Protein AF-A0A2G6GRB9-F1 (afdb_monomer)

pLDDT: mean 86.28, std 14.63, range [34.53, 98.75]

Mean predicted aligned error: 7.72 Å

Nearest PDB structures (foldseek):
  1cvr-assembly1_A  TM=6.158E-01  e=7.192E-15  Porphyromonas gingivalis
  7r2o-assembly1_A  TM=7.004E-01  e=1.384E-01  Escherichia coli K-12
  7r2p-assembly1_A  TM=7.109E-01  e=3.042E-01  Escherichia coli K-12
  1e5d-assembly1_B  TM=3.789E-01  e=5.252E-02  Megalodesulfovibrio gigas
  1ycf-assembly1_A  TM=3.968E-01  e=3.649E-01  Neomoorella thermoacetica

Solvent-accessible surface area (backbone atoms only — not comparable to full-atom values): 19889 Å² total; per-residue (Å²): 142,81,85,86,81,82,74,73,84,85,53,81,83,59,70,88,71,61,63,45,39,77,84,50,91,46,72,69,36,44,48,42,40,51,52,39,42,54,54,53,48,51,68,77,36,70,66,56,54,67,59,44,76,73,83,52,97,77,74,75,73,54,85,53,63,94,58,74,29,48,36,27,34,40,37,31,15,34,45,51,76,55,35,49,25,39,55,49,40,52,51,52,52,53,52,44,44,74,78,43,69,84,44,48,71,48,76,53,47,44,27,58,37,68,78,43,81,54,98,90,46,46,32,37,64,62,45,42,50,51,53,52,53,47,48,39,71,19,28,38,35,39,39,38,30,39,55,38,28,39,58,24,30,43,88,35,65,31,66,29,45,70,56,41,64,68,28,67,12,61,55,33,48,20,40,38,38,41,35,34,19,20,28,40,32,76,84,50,95,90,51,84,13,29,47,42,34,28,41,52,25,84,49,12,38,27,44,29,38,36,29,13,45,35,84,56,55,73,65,50,33,49,51,40,48,53,43,28,63,71,40,65,88,40,61,42,98,88,70,42,70,42,25,52,10,50,35,54,35,51,21,55,55,75,40,100,56,58,79,73,44,71,40,52,47,40,40,25,65,26,82,44,55,73,65,55,75,73,58,42,80,44,79,77,44,44,28,42,97,90,44,77,51,92,50,86,91,70,74,59,88,94,62,70,71,49,79,42,66,49,44,17,64,47,100,79,69,50,69,58,71,90,77,88,84,86,86,88,87,84,87,77,72,79,66,45,79,46,57,31,67,36,82,38,95,69,26,66,66,43,79,46,76,47,108

Foldseek 3Di:
DDDPDPDPPPDPDADPDFDAAQLDPDPLLVVLLVLLLLLLCCLPDVVSVVVCVPPDPPRDHQPDDDDLQLQEEEEEFEQDPQCPRVVLSQVLQVVCCVVPVSHAYHYQYLLLADWDADPVGIARPVSQVVVLVSQLVAHLEYEYQAEDAQQAGDRRRHQGLVSLLPRQCSNHAYEYEHLYAHQQASPDPVDGGSQSSLRRRNRYHHSKYWYFRHGADSVLSSQLSVQLSVQQPHADPVRHHQFQSNSLSRSLSPDPDNVRCPRIHMHHDRRHHRSHDQKDKAFPFKAFPVGTDPDPLPPDPPTDIDIDIFIGNHPPPHTDPPDDDDDDDDDDHPWDWGWRNSPDPSYDIDIDTHD

Secondary structure (DSSP, 8-state):
--------TTS-----S---B---SSHHHHHHHHHHHHHHHTTT-HHHHHHHTTT-TT-PPPSS-S-GGGGEEEEEE-S-TTTHHHHHHHHHHHHHHHH-TTSEEEEEEGGGS--EEETTEEE-HHHHHHHHHHHHH--SEEEEES-EETTEETTTTBS-HHHHHT---TTSPEEEEEESSSSS----TT---HHHHHHH-SSS-EEEEEEESS---HHHHHHHHHHHHTTTT-B-TTSPBPBHHHHHHHHHHT-S-SGGGTTEEEES-TT-B----SSEEEEEEEEETTEE-S-TT---TT--EEEEEEEESSTT--B--S--S--------SPEEEE----STT----EEEE-

Radius of gyration: 21.92 Å; Cα contacts (8 Å, |Δi|>4): 672; chains: 1; bounding box: 56×48×82 Å

Structure (mmCIF, N/CA/C/O backbone):
data_AF-A0A2G6GRB9-F1
#
_entry.id   AF-A0A2G6GRB9-F1
#
loop_
_atom_site.group_PDB
_atom_site.id
_atom_site.type_symbol
_atom_site.label_atom_id
_atom_site.label_alt_id
_atom_site.label_comp_id
_atom_site.label_asym_id
_atom_site.label_entity_id
_atom_site.label_seq_id
_atom_site.pdbx_PDB_ins_code
_atom_site.Cartn_x
_atom_site.Cartn_y
_atom_site.Cartn_z
_atom_site.occupancy
_atom_site.B_iso_or_equiv
_atom_site.auth_seq_id
_atom_site.auth_comp_id
_atom_site.auth_asym_id
_atom_site.auth_atom_id
_atom_site.pdbx_PDB_model_num
ATOM 1 N N . MET A 1 1 ? -29.442 24.797 -40.543 1.00 39.53 1 MET A N 1
ATOM 2 C CA . MET A 1 1 ? -27.984 24.729 -40.311 1.00 39.53 1 MET A CA 1
ATOM 3 C C . MET A 1 1 ? -27.711 25.373 -38.966 1.00 39.53 1 MET A C 1
ATOM 5 O O . MET A 1 1 ? -27.818 26.583 -38.858 1.00 39.53 1 MET A O 1
ATOM 9 N N . GLY A 1 2 ? -27.475 24.574 -37.932 1.00 34.53 2 GLY A N 1
ATOM 10 C CA . GLY A 1 2 ? -27.176 25.064 -36.587 1.00 34.53 2 GLY A CA 1
ATOM 11 C C . GLY A 1 2 ? -26.229 24.072 -35.940 1.00 34.53 2 GLY A C 1
ATOM 12 O O . GLY A 1 2 ? -26.660 23.022 -35.477 1.00 34.53 2 GLY A O 1
ATOM 13 N N . GLY A 1 3 ? -24.931 24.352 -36.036 1.00 40.75 3 GLY A N 1
ATOM 14 C CA . GLY A 1 3 ? -23.896 23.533 -35.424 1.00 40.75 3 GLY A CA 1
ATOM 15 C C . GLY A 1 3 ? -23.892 23.752 -33.918 1.00 40.75 3 GLY A C 1
ATOM 16 O O . GLY A 1 3 ? -23.554 24.837 -33.455 1.00 40.75 3 GLY A O 1
ATOM 17 N N . HIS A 1 4 ? -24.230 22.715 -33.156 1.00 42.38 4 HIS A N 1
ATOM 18 C CA . HIS A 1 4 ? -23.921 22.657 -31.732 1.00 42.38 4 HIS A CA 1
ATOM 19 C C . HIS A 1 4 ? -22.478 22.183 -31.561 1.00 42.38 4 HIS A C 1
ATOM 21 O O . HIS A 1 4 ? -22.199 21.007 -31.345 1.00 42.38 4 HIS A O 1
ATOM 27 N N . GLY A 1 5 ? -21.550 23.128 -31.698 1.00 47.38 5 GLY A N 1
ATOM 28 C CA . GLY A 1 5 ? -20.208 22.986 -31.159 1.00 47.38 5 GLY A CA 1
ATOM 29 C C . GLY A 1 5 ? -20.250 23.233 -29.654 1.00 47.38 5 GLY A C 1
ATOM 30 O O . GLY A 1 5 ? -20.388 24.370 -29.224 1.00 47.38 5 GLY A O 1
ATOM 31 N N . LEU A 1 6 ? -20.121 22.171 -28.863 1.00 46.53 6 LEU A N 1
ATOM 32 C CA . LEU A 1 6 ? -19.737 22.249 -27.453 1.00 46.53 6 LEU A CA 1
ATOM 33 C C . LEU A 1 6 ? -18.506 21.365 -27.251 1.00 46.53 6 LEU A C 1
ATOM 35 O O . LEU A 1 6 ? -18.566 20.283 -26.677 1.00 46.53 6 LEU A O 1
ATOM 39 N N . ARG A 1 7 ? -17.370 21.822 -27.775 1.00 45.25 7 ARG A N 1
ATOM 40 C CA . ARG A 1 7 ? -16.072 21.477 -27.203 1.00 45.25 7 ARG A CA 1
ATOM 41 C C . ARG A 1 7 ? -15.515 22.765 -26.634 1.00 45.25 7 ARG A C 1
ATOM 43 O O . ARG A 1 7 ? -15.039 23.615 -27.377 1.00 45.25 7 ARG A O 1
ATOM 50 N N . ASP A 1 8 ? -15.662 22.912 -25.326 1.00 44.75 8 ASP A N 1
ATOM 51 C CA . ASP A 1 8 ? -14.915 23.895 -24.560 1.00 44.75 8 ASP A CA 1
ATOM 52 C C . ASP A 1 8 ? -13.425 23.544 -24.687 1.00 44.75 8 ASP A C 1
ATOM 54 O O . ASP A 1 8 ? -12.955 22.540 -24.156 1.00 44.75 8 ASP A O 1
ATOM 58 N N . THR A 1 9 ? -12.694 24.329 -25.476 1.00 45.84 9 THR A N 1
ATOM 59 C CA . THR A 1 9 ? -11.271 24.121 -25.766 1.00 45.84 9 THR A CA 1
ATOM 60 C C . THR A 1 9 ? -10.353 24.638 -24.656 1.00 45.84 9 THR A C 1
ATOM 62 O O . THR A 1 9 ? -9.140 24.665 -24.847 1.00 45.84 9 THR A O 1
ATOM 65 N N . THR A 1 10 ? -10.896 25.078 -23.512 1.00 44.91 10 THR A N 1
ATOM 66 C CA . THR A 1 10 ? -10.104 25.651 -22.408 1.00 44.91 10 THR A CA 1
ATOM 67 C C . THR A 1 10 ? -9.750 24.655 -21.302 1.00 44.91 10 THR A C 1
ATOM 69 O O . THR A 1 10 ? -8.861 24.930 -20.497 1.00 44.91 10 THR A O 1
ATOM 72 N N . ARG A 1 11 ? -10.355 23.460 -21.292 1.00 47.09 11 ARG A N 1
ATOM 73 C CA . ARG A 1 11 ? -9.912 22.336 -20.459 1.00 47.09 11 ARG A CA 1
ATOM 74 C C . ARG A 1 11 ? -9.123 21.348 -21.305 1.00 47.09 11 ARG A C 1
ATOM 76 O O . ARG A 1 11 ? -9.633 20.815 -22.287 1.00 47.09 11 ARG A O 1
ATOM 83 N N . VAL A 1 12 ? -7.899 21.037 -20.881 1.00 54.59 12 VAL A N 1
ATOM 84 C CA . VAL A 1 12 ? -7.301 19.742 -21.220 1.00 54.59 12 VAL A CA 1
ATOM 85 C C . VAL A 1 12 ? -8.327 18.689 -20.797 1.00 54.59 12 VAL A C 1
ATOM 87 O O . VAL A 1 12 ? -8.709 18.658 -19.627 1.00 54.59 12 VAL A O 1
ATOM 90 N N . ALA A 1 13 ? -8.843 17.908 -21.746 1.00 59.03 13 ALA A N 1
ATOM 91 C CA . ALA A 1 13 ? -9.881 16.925 -21.464 1.00 59.03 13 ALA A CA 1
ATOM 92 C C . ALA A 1 13 ? -9.368 15.946 -20.398 1.00 59.03 13 ALA A C 1
ATOM 94 O O . ALA A 1 13 ? -8.400 15.219 -20.627 1.00 59.03 13 ALA A O 1
ATOM 95 N N . GLY A 1 14 ? -9.979 15.996 -19.214 1.00 73.00 14 GLY A N 1
ATOM 96 C CA . GLY A 1 14 ? -9.726 15.036 -18.150 1.00 73.00 14 GLY A CA 1
ATOM 97 C C . GLY A 1 14 ? -10.293 13.665 -18.513 1.00 73.00 14 GLY A C 1
ATOM 98 O O . GLY A 1 14 ? -11.018 13.500 -19.490 1.00 73.00 14 GLY A O 1
ATOM 99 N N . ILE A 1 15 ? -9.964 12.667 -17.708 1.00 84.62 15 ILE A N 1
ATOM 100 C CA . ILE A 1 15 ? -10.550 11.336 -17.792 1.00 84.62 15 ILE A CA 1
ATOM 101 C C . ILE A 1 15 ? -11.954 11.378 -17.188 1.00 84.62 15 ILE A C 1
ATOM 103 O O . ILE A 1 15 ? -12.115 11.726 -16.015 1.00 84.62 15 ILE A O 1
ATOM 107 N N . ASP A 1 16 ? -12.943 10.968 -17.980 1.00 86.81 16 ASP A N 1
ATOM 108 C CA . ASP A 1 16 ? -14.349 10.897 -17.566 1.00 86.81 16 ASP A CA 1
ATOM 109 C C . ASP A 1 16 ? -14.700 9.562 -16.891 1.00 86.81 16 ASP A C 1
ATOM 111 O O . ASP A 1 16 ? -15.547 9.508 -15.998 1.00 86.81 16 ASP A O 1
ATOM 115 N N . VAL A 1 17 ? -14.024 8.478 -17.288 1.00 89.94 17 VAL A N 1
ATOM 116 C CA . VAL A 1 17 ? -14.335 7.104 -16.871 1.00 89.94 17 VAL A CA 1
ATOM 117 C C . VAL A 1 17 ? -13.144 6.481 -16.154 1.00 89.94 17 VAL A C 1
ATOM 119 O O . VAL A 1 17 ? -12.026 6.466 -16.666 1.00 89.94 17 VAL A O 1
ATOM 122 N N . ALA A 1 18 ? -13.392 5.944 -14.963 1.00 90.50 18 ALA A N 1
ATOM 123 C CA . ALA A 1 18 ? -12.411 5.156 -14.237 1.00 90.50 18 ALA A CA 1
ATOM 124 C C . ALA A 1 18 ? -12.187 3.796 -14.919 1.00 90.50 18 ALA A C 1
ATOM 126 O O . ALA A 1 18 ? -13.144 3.129 -15.305 1.00 90.50 18 ALA A O 1
ATOM 127 N N . VAL A 1 19 ? -10.927 3.377 -15.052 1.00 93.50 19 VAL A N 1
ATOM 128 C CA . VAL A 1 19 ? -10.551 2.127 -15.727 1.00 93.50 19 VAL A CA 1
ATOM 129 C C . VAL A 1 19 ? -9.601 1.334 -14.840 1.00 93.50 19 VAL A C 1
ATOM 131 O O . VAL A 1 19 ? -8.625 1.887 -14.333 1.00 93.50 19 VAL A O 1
ATOM 134 N N . GLY A 1 20 ? -9.877 0.040 -14.702 1.00 96.38 20 GLY A N 1
ATOM 135 C CA . GLY A 1 20 ? -8.971 -0.958 -14.141 1.00 96.38 20 GLY A CA 1
ATOM 136 C C . GLY A 1 20 ? -8.867 -2.170 -15.068 1.00 96.38 20 GLY A C 1
ATOM 137 O O . GLY A 1 20 ? -9.614 -2.281 -16.045 1.00 96.38 20 GLY A O 1
ATOM 138 N N . ARG A 1 21 ? -7.907 -3.054 -14.802 1.00 96.81 21 ARG A N 1
ATOM 139 C CA . ARG A 1 21 ? -7.629 -4.240 -15.625 1.00 96.81 21 ARG A CA 1
ATOM 140 C C . ARG A 1 21 ? -7.259 -5.434 -14.753 1.00 96.81 21 ARG A C 1
ATOM 142 O O . ARG A 1 21 ? -6.399 -5.312 -13.889 1.00 96.81 21 ARG A O 1
ATOM 149 N N . PHE A 1 22 ? -7.803 -6.608 -15.057 1.00 97.62 22 PHE A N 1
ATOM 150 C CA . PHE A 1 22 ? -7.193 -7.874 -14.648 1.00 97.62 22 PHE A CA 1
ATOM 151 C C . PHE A 1 22 ? -6.193 -8.326 -15.719 1.00 97.62 22 PHE A C 1
ATOM 153 O O . PHE A 1 22 ? -6.602 -8.543 -16.862 1.00 97.62 22 PHE A O 1
ATOM 160 N N . PRO A 1 23 ? -4.891 -8.435 -15.402 1.00 96.12 23 PRO A N 1
ATOM 161 C CA . PRO A 1 23 ? -3.861 -8.808 -16.369 1.00 96.12 23 PRO A CA 1
ATOM 162 C C . PRO A 1 23 ? -3.767 -10.339 -16.517 1.00 96.12 23 PRO A C 1
ATOM 164 O O . PRO A 1 23 ? -2.711 -10.938 -16.359 1.00 96.12 23 PRO A O 1
ATOM 167 N N . ALA A 1 24 ? -4.905 -10.995 -16.746 1.00 95.31 24 ALA A N 1
ATOM 168 C CA . ALA A 1 24 ? -4.978 -12.448 -16.835 1.00 95.31 24 ALA A CA 1
ATOM 169 C C . ALA A 1 24 ? -4.695 -12.939 -18.261 1.00 95.31 24 ALA A C 1
ATOM 171 O O . ALA A 1 24 ? -5.284 -12.453 -19.227 1.00 95.31 24 ALA A O 1
ATOM 172 N N . HIS A 1 25 ? -3.844 -13.958 -18.368 1.00 93.31 25 HIS A N 1
ATOM 173 C CA . HIS A 1 25 ? -3.474 -14.626 -19.621 1.00 93.31 25 HIS A CA 1
ATOM 174 C C . HIS A 1 25 ? -4.100 -16.025 -19.741 1.00 93.31 25 HIS A C 1
ATOM 176 O O . HIS A 1 25 ? -4.087 -16.627 -20.812 1.00 93.31 25 HIS A O 1
ATOM 182 N N . THR A 1 26 ? -4.672 -16.551 -18.652 1.00 94.25 26 THR A N 1
ATOM 183 C CA . TH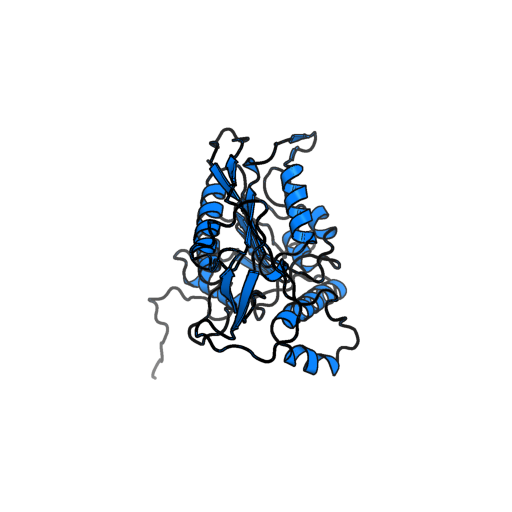R A 1 26 ? -5.377 -17.841 -18.606 1.00 94.25 26 THR A CA 1
ATOM 184 C C . THR A 1 26 ? -6.706 -17.724 -17.859 1.00 94.25 26 THR A C 1
ATOM 186 O O . THR A 1 26 ? -6.912 -16.796 -17.075 1.00 94.25 26 THR A O 1
ATOM 189 N N . LEU A 1 27 ? -7.606 -18.697 -18.057 1.00 93.69 27 LEU A N 1
ATOM 190 C CA . LEU A 1 27 ? -8.861 -18.773 -17.300 1.00 93.69 27 LEU A CA 1
ATOM 191 C C . LEU A 1 27 ? -8.602 -18.845 -15.789 1.00 93.69 27 LEU A C 1
ATOM 193 O O . LEU A 1 27 ? -9.238 -18.122 -15.032 1.00 93.69 27 LEU A O 1
ATOM 197 N N . GLN A 1 28 ? -7.630 -19.655 -15.359 1.00 93.25 28 GLN A N 1
ATOM 198 C CA . GLN A 1 28 ? -7.287 -19.792 -13.943 1.00 93.25 28 GLN A CA 1
ATOM 199 C C . GLN A 1 28 ? -6.856 -18.455 -13.331 1.00 93.25 28 GLN A C 1
ATOM 201 O O . GLN A 1 28 ? -7.290 -18.108 -12.241 1.00 93.25 28 GLN A O 1
ATOM 206 N N . GLN A 1 29 ? -6.041 -17.680 -14.050 1.00 95.56 29 GLN A N 1
ATOM 207 C CA . GLN A 1 29 ? -5.618 -16.349 -13.614 1.00 95.56 29 GLN A CA 1
ATOM 208 C C . GLN A 1 29 ? -6.792 -15.367 -13.520 1.00 95.56 29 GLN A C 1
ATOM 210 O O . GLN A 1 29 ? -6.861 -14.583 -12.574 1.00 95.56 29 GLN A O 1
ATOM 215 N N . ALA A 1 30 ? -7.727 -15.421 -14.473 1.00 95.75 30 ALA A N 1
ATOM 216 C CA . ALA A 1 30 ? -8.926 -14.588 -14.441 1.00 95.75 30 ALA A CA 1
ATOM 217 C C . ALA A 1 30 ? -9.813 -14.927 -13.233 1.00 95.75 30 ALA A C 1
ATOM 219 O O . ALA A 1 30 ? -10.276 -14.015 -12.549 1.00 95.75 30 ALA A O 1
ATOM 220 N N . VAL A 1 31 ? -9.980 -16.222 -12.937 1.00 92.88 31 VAL A N 1
ATOM 221 C CA . VAL A 1 31 ? -10.680 -16.710 -11.739 1.00 92.88 31 VAL A CA 1
ATOM 222 C C . VAL A 1 31 ? -9.974 -16.227 -10.472 1.00 92.88 31 VAL A C 1
ATOM 224 O O . VAL A 1 31 ? -10.616 -15.612 -9.632 1.00 92.88 31 VAL A O 1
ATOM 227 N N . THR A 1 32 ? -8.646 -16.363 -10.373 1.00 94.31 32 THR A N 1
ATOM 228 C CA . THR A 1 32 ? -7.876 -15.861 -9.221 1.00 94.31 32 THR A CA 1
ATOM 229 C C . THR A 1 32 ? -8.091 -14.365 -8.973 1.00 94.31 32 THR A C 1
ATOM 231 O O . THR A 1 32 ? -8.279 -13.957 -7.828 1.00 94.31 32 THR A O 1
ATOM 234 N N . CYS A 1 33 ? -8.092 -13.530 -10.018 1.00 96.00 33 CYS A N 1
ATOM 235 C CA . CYS A 1 33 ? -8.386 -12.104 -9.860 1.00 96.00 33 CYS A CA 1
ATOM 236 C C . CYS A 1 33 ? -9.824 -11.855 -9.379 1.00 96.00 33 CYS A C 1
ATOM 238 O O . CYS A 1 33 ? -10.025 -11.066 -8.456 1.00 96.00 33 CYS A O 1
ATOM 240 N N . ALA A 1 34 ? -10.809 -12.533 -9.974 1.00 92.81 34 ALA A N 1
ATOM 241 C CA . ALA A 1 34 ? -12.214 -12.386 -9.602 1.00 92.81 34 ALA A CA 1
ATOM 242 C C . ALA A 1 34 ? -12.469 -12.826 -8.150 1.00 92.81 34 ALA A C 1
ATOM 244 O O . ALA A 1 34 ? -13.073 -12.075 -7.384 1.00 92.81 34 ALA A O 1
ATOM 245 N N . ASP A 1 35 ? -11.938 -13.979 -7.743 1.00 89.62 35 ASP A N 1
ATOM 246 C CA . ASP A 1 35 ? -12.080 -14.512 -6.386 1.00 89.62 35 ASP A CA 1
ATOM 247 C C . ASP A 1 35 ? -11.475 -13.570 -5.349 1.00 89.62 35 ASP A C 1
ATOM 249 O O . ASP A 1 35 ? -12.092 -13.300 -4.320 1.00 89.62 35 ASP A O 1
ATOM 253 N N . LYS A 1 36 ? -10.297 -13.000 -5.629 1.00 92.31 36 LYS A N 1
ATOM 254 C CA . LYS A 1 36 ? -9.680 -11.981 -4.771 1.00 92.31 36 LYS A CA 1
ATOM 255 C C . LYS A 1 36 ? -10.536 -10.726 -4.651 1.00 92.31 36 LYS A C 1
ATOM 257 O O . LYS A 1 36 ? -10.695 -10.206 -3.549 1.00 92.31 36 LYS A O 1
ATOM 262 N N . THR A 1 37 ? -11.084 -10.233 -5.761 1.00 92.12 37 THR A N 1
ATOM 263 C CA . THR A 1 37 ? -11.968 -9.060 -5.764 1.00 92.12 37 THR A CA 1
ATOM 264 C C . THR A 1 37 ? -13.214 -9.308 -4.930 1.00 92.12 37 THR A C 1
ATOM 266 O O . THR A 1 37 ? -13.540 -8.488 -4.076 1.00 92.12 37 THR A O 1
ATOM 269 N N . LEU A 1 38 ? -13.870 -10.449 -5.122 1.00 86.50 38 LEU A N 1
ATOM 270 C CA . LEU A 1 38 ? -15.073 -10.821 -4.384 1.00 86.50 38 LEU A CA 1
ATOM 271 C C . LEU A 1 38 ? -14.774 -11.015 -2.896 1.00 86.50 38 LEU A C 1
ATOM 273 O O . LEU A 1 38 ? -15.447 -10.437 -2.042 1.00 86.50 38 LEU A O 1
ATOM 277 N N . ARG A 1 39 ? -13.677 -11.714 -2.590 1.00 86.19 39 ARG A N 1
ATOM 278 C CA . ARG A 1 39 ? -13.170 -11.892 -1.230 1.00 86.19 39 ARG A CA 1
ATOM 279 C C . ARG A 1 39 ? -12.902 -10.568 -0.525 1.00 86.19 39 ARG A C 1
ATOM 281 O O . ARG A 1 39 ? -13.252 -10.415 0.639 1.00 86.19 39 ARG A O 1
ATOM 288 N N . TYR A 1 40 ? -12.293 -9.612 -1.219 1.00 89.38 40 TYR A N 1
ATOM 289 C CA . TYR A 1 40 ? -12.003 -8.291 -0.672 1.00 89.38 40 TYR A CA 1
ATOM 290 C C . TYR A 1 40 ? -13.264 -7.422 -0.536 1.00 89.38 40 TYR A C 1
ATOM 292 O O . TYR A 1 40 ? -13.426 -6.713 0.459 1.00 89.38 40 TYR A O 1
ATOM 300 N N . ALA A 1 41 ? -14.189 -7.503 -1.498 1.00 84.81 41 ALA A N 1
ATOM 301 C CA . ALA A 1 41 ? -15.457 -6.773 -1.479 1.00 84.81 41 ALA A CA 1
ATOM 302 C C . ALA A 1 41 ? -16.350 -7.172 -0.293 1.00 84.81 41 ALA A C 1
ATOM 304 O O . ALA A 1 41 ? -17.085 -6.328 0.224 1.00 84.81 41 ALA A O 1
ATOM 305 N N . HIS A 1 42 ? -16.228 -8.408 0.208 1.00 73.56 42 HIS A N 1
ATOM 306 C CA . HIS A 1 42 ? -16.908 -8.847 1.430 1.00 73.56 42 HIS A CA 1
ATOM 307 C C . HIS A 1 42 ? -16.647 -7.940 2.637 1.00 73.56 42 HIS A C 1
ATOM 309 O O . HIS A 1 42 ? -17.492 -7.847 3.519 1.00 73.56 42 HIS A O 1
ATOM 315 N N . TYR A 1 43 ? -15.517 -7.226 2.690 1.00 67.50 43 TYR A N 1
ATOM 316 C CA . TYR A 1 43 ? -15.235 -6.328 3.811 1.00 67.50 43 TYR A CA 1
ATOM 317 C C . TYR A 1 43 ? -16.022 -5.007 3.786 1.00 67.50 43 TYR A C 1
ATOM 319 O O . TYR A 1 43 ? -15.908 -4.218 4.735 1.00 67.50 43 TYR A O 1
ATOM 327 N N . PHE A 1 44 ? -16.774 -4.755 2.713 1.00 60.38 44 PHE A N 1
ATOM 328 C CA . PHE A 1 44 ? -17.529 -3.527 2.484 1.00 60.38 44 PHE A CA 1
ATOM 329 C C . PHE A 1 44 ? -19.046 -3.698 2.511 1.00 60.38 44 PHE A C 1
ATOM 331 O O . PHE A 1 44 ? -19.729 -2.751 2.899 1.00 60.38 44 PHE A O 1
ATOM 338 N N . ASP A 1 45 ? -19.566 -4.850 2.085 1.00 60.16 45 ASP A N 1
ATOM 339 C CA . ASP A 1 45 ? -21.004 -5.040 1.892 1.00 60.16 45 ASP A CA 1
ATOM 340 C C . ASP A 1 45 ? -21.449 -6.481 2.213 1.00 60.16 45 ASP A C 1
ATOM 342 O O . ASP A 1 45 ? -21.276 -7.408 1.417 1.00 60.16 45 ASP A O 1
ATOM 346 N N . ASP A 1 46 ? -22.069 -6.655 3.385 1.00 55.75 46 ASP A N 1
ATOM 347 C CA . ASP A 1 46 ? -22.671 -7.921 3.826 1.00 55.75 46 ASP A CA 1
ATOM 348 C C . ASP A 1 46 ? -23.886 -8.334 2.966 1.00 55.75 46 ASP A C 1
ATOM 350 O O . ASP A 1 46 ? -24.236 -9.516 2.907 1.00 55.75 46 ASP A O 1
ATOM 354 N N . ALA A 1 47 ? -24.548 -7.399 2.273 1.00 53.66 47 ALA A N 1
ATOM 355 C CA . ALA A 1 47 ? -25.646 -7.731 1.365 1.00 53.66 47 ALA A CA 1
ATOM 356 C C . ALA A 1 47 ? -25.130 -8.336 0.051 1.00 53.66 47 ALA A C 1
ATOM 358 O O . ALA A 1 47 ? -25.810 -9.180 -0.539 1.00 53.66 47 ALA A O 1
ATOM 359 N N . LEU A 1 48 ? -23.905 -7.990 -0.365 1.00 53.88 48 LEU A N 1
ATOM 360 C CA . LEU A 1 48 ? -23.238 -8.625 -1.505 1.00 53.88 48 LEU A CA 1
ATOM 361 C C . LEU A 1 48 ? -23.009 -10.122 -1.231 1.00 53.88 48 LEU A C 1
ATOM 363 O O . LEU A 1 48 ? -23.307 -10.952 -2.085 1.00 53.88 48 LEU A O 1
ATOM 367 N N . LEU A 1 49 ? -22.599 -10.481 -0.004 1.00 49.31 49 LEU A N 1
ATOM 368 C CA . LEU A 1 49 ? -22.489 -11.876 0.458 1.00 49.31 49 LEU A CA 1
ATOM 369 C C . LEU A 1 49 ? -23.814 -12.640 0.326 1.00 49.31 49 LEU A C 1
ATOM 371 O O . LEU A 1 49 ? -23.845 -13.753 -0.197 1.00 49.31 49 LEU A O 1
ATOM 375 N N . GLN A 1 50 ? -24.922 -12.038 0.770 1.00 49.19 50 GLN A N 1
ATOM 376 C CA . GLN A 1 50 ? -26.238 -12.683 0.713 1.00 49.19 50 GLN A CA 1
ATOM 377 C C . GLN A 1 50 ? -26.730 -12.900 -0.723 1.00 49.19 50 GLN A C 1
ATOM 379 O O . GLN A 1 50 ? -27.414 -13.887 -0.990 1.00 49.19 50 GLN A O 1
ATOM 384 N N . GLN A 1 51 ? -26.364 -12.018 -1.656 1.00 51.78 51 GLN A N 1
ATOM 385 C CA . GLN A 1 51 ? -26.676 -12.186 -3.077 1.00 51.78 51 GLN A CA 1
ATOM 386 C C . GLN A 1 51 ? -25.780 -13.240 -3.750 1.00 51.78 51 GLN A C 1
ATOM 388 O O . GLN A 1 51 ? -26.249 -13.978 -4.621 1.00 51.78 51 GLN A O 1
ATOM 393 N N . MET A 1 52 ? -24.523 -13.369 -3.318 1.00 51.16 52 MET A N 1
ATOM 394 C CA . MET A 1 52 ? -23.546 -14.306 -3.887 1.00 51.16 52 MET A CA 1
ATOM 395 C C . MET A 1 52 ? -23.845 -15.785 -3.603 1.00 51.16 52 MET A C 1
ATOM 397 O O . MET A 1 52 ? -23.512 -16.633 -4.430 1.00 51.16 52 MET A O 1
ATOM 401 N N . HIS A 1 53 ? -24.555 -16.105 -2.515 1.00 49.88 53 HIS A N 1
ATOM 402 C CA . HIS A 1 53 ? -24.983 -17.479 -2.202 1.00 49.88 53 HIS A CA 1
ATOM 403 C C . HIS A 1 53 ? -25.991 -18.083 -3.198 1.00 49.88 53 HIS A C 1
ATOM 405 O O . HIS A 1 53 ? -26.393 -19.230 -3.029 1.00 49.88 53 HIS A O 1
ATOM 411 N N . THR A 1 54 ? -26.427 -17.344 -4.225 1.00 45.66 54 THR A N 1
ATOM 412 C CA . THR A 1 54 ? -27.452 -17.837 -5.157 1.00 45.66 54 THR A CA 1
ATOM 413 C C . THR A 1 54 ? -26.916 -18.418 -6.464 1.00 45.66 54 THR A C 1
ATOM 415 O O . THR A 1 54 ? -27.682 -19.116 -7.115 1.00 45.66 54 THR A O 1
ATOM 418 N N . ASN A 1 55 ? -25.649 -18.184 -6.859 1.00 44.09 55 ASN A N 1
ATOM 419 C CA . ASN A 1 55 ? -25.131 -18.660 -8.161 1.00 44.09 55 ASN A CA 1
ATOM 420 C C . ASN A 1 55 ? -23.613 -18.960 -8.243 1.00 44.09 55 ASN A C 1
ATOM 422 O O . ASN A 1 55 ? -23.134 -19.267 -9.333 1.00 44.09 55 ASN A O 1
ATOM 426 N N . VAL A 1 56 ? -22.840 -18.873 -7.152 1.00 49.00 56 VAL A N 1
ATOM 427 C CA . VAL A 1 56 ? -21.403 -19.222 -7.166 1.00 49.00 56 VAL A CA 1
ATOM 428 C C . VAL A 1 56 ? -21.104 -20.161 -5.998 1.00 49.00 56 VAL A C 1
ATOM 430 O O . VAL A 1 56 ? -20.844 -19.712 -4.887 1.00 49.00 56 VAL A O 1
ATOM 433 N N . GLU A 1 57 ? -21.191 -21.470 -6.235 1.00 50.44 57 GLU A N 1
ATOM 434 C CA . GLU A 1 57 ? -21.039 -22.509 -5.198 1.00 50.44 57 GLU A CA 1
ATOM 435 C C . GLU A 1 57 ? -19.600 -22.630 -4.640 1.00 50.44 57 GLU A C 1
ATOM 437 O O . GLU A 1 57 ? -19.407 -23.262 -3.605 1.00 50.44 57 GLU A O 1
ATOM 442 N N . ASP A 1 58 ? -18.606 -21.969 -5.251 1.00 55.84 58 ASP A N 1
ATOM 443 C CA . ASP A 1 58 ? -17.177 -22.218 -4.988 1.00 55.84 58 ASP A CA 1
ATOM 444 C C . ASP A 1 58 ? -16.413 -21.097 -4.251 1.00 55.84 58 ASP A C 1
ATOM 446 O O . ASP A 1 58 ? -15.241 -21.275 -3.904 1.00 55.84 58 ASP A O 1
ATOM 450 N N . ILE A 1 59 ? -17.026 -19.941 -3.958 1.00 57.22 59 ILE A N 1
ATOM 451 C CA . ILE A 1 59 ? -16.307 -18.875 -3.236 1.00 57.22 59 ILE A CA 1
ATOM 452 C C . ILE A 1 59 ? -16.373 -19.150 -1.739 1.00 57.22 59 ILE A C 1
ATOM 454 O O . ILE A 1 59 ? -17.351 -18.842 -1.060 1.00 57.22 59 ILE A O 1
ATOM 458 N N . THR A 1 60 ? -15.286 -19.703 -1.204 1.00 59.22 60 THR A N 1
ATOM 459 C CA . THR A 1 60 ? -15.106 -19.800 0.246 1.00 59.22 60 THR A CA 1
ATOM 460 C C . THR A 1 60 ? -14.970 -18.378 0.809 1.00 59.22 60 THR A C 1
ATOM 462 O O . THR A 1 60 ? -14.057 -17.663 0.379 1.00 59.22 60 THR A O 1
ATOM 465 N N . PRO A 1 61 ? -15.825 -17.932 1.747 1.00 62.56 61 PRO A N 1
ATOM 466 C CA . PRO A 1 61 ? -15.642 -16.642 2.405 1.00 62.56 61 PRO A CA 1
ATOM 467 C C . PRO A 1 61 ? -14.301 -16.620 3.160 1.00 62.56 61 PRO A C 1
ATOM 469 O O . PRO A 1 61 ? -13.798 -17.678 3.554 1.00 62.56 61 PRO A O 1
ATOM 472 N N . PRO A 1 62 ? -13.683 -15.444 3.357 1.00 64.56 62 PRO A N 1
ATOM 473 C CA . PRO A 1 62 ? -12.404 -15.357 4.049 1.00 64.56 62 PRO A CA 1
ATOM 474 C C . PRO A 1 62 ? -12.505 -15.951 5.456 1.00 64.56 62 PRO A C 1
ATOM 476 O O . PRO A 1 62 ? -13.440 -15.645 6.199 1.00 64.56 62 PRO A O 1
ATOM 479 N N . GLN A 1 63 ? -11.548 -16.813 5.822 1.00 58.66 63 GLN A N 1
ATOM 480 C CA . GLN A 1 63 ? -11.548 -17.448 7.144 1.00 58.66 63 GLN A CA 1
ATOM 481 C C . GLN A 1 63 ? -11.172 -16.425 8.221 1.00 58.66 63 GLN A C 1
ATOM 483 O O . GLN A 1 63 ? -11.762 -16.403 9.305 1.00 58.66 63 GLN A O 1
ATOM 488 N N . ALA A 1 64 ? -10.234 -15.524 7.912 1.00 59.72 64 ALA A N 1
ATOM 489 C CA . ALA A 1 64 ? -10.011 -14.321 8.695 1.00 59.72 64 ALA A CA 1
ATOM 490 C C . ALA A 1 64 ? -11.072 -13.260 8.348 1.00 59.72 64 ALA A C 1
ATOM 492 O O . ALA A 1 64 ? -11.032 -12.604 7.305 1.00 59.72 64 ALA A O 1
ATOM 493 N N . GLY A 1 65 ? -12.033 -13.077 9.256 1.00 66.38 65 GLY A N 1
ATOM 494 C CA . GLY A 1 65 ? -12.975 -11.960 9.203 1.00 66.38 65 GLY A CA 1
ATOM 495 C C . GLY A 1 65 ? -12.293 -10.599 9.411 1.00 66.38 65 GLY A C 1
ATOM 496 O O . GLY A 1 65 ? -11.087 -10.421 9.226 1.00 66.38 65 GLY A O 1
ATOM 497 N N . PHE A 1 66 ? -13.067 -9.606 9.846 1.00 76.75 66 PHE A N 1
ATOM 498 C CA . PHE A 1 66 ? -12.515 -8.310 10.243 1.00 76.75 66 PHE A CA 1
ATOM 499 C C . PHE A 1 66 ? -11.390 -8.461 11.287 1.00 76.75 66 PHE A C 1
ATOM 501 O O . PHE A 1 66 ? -11.507 -9.236 12.241 1.00 76.75 66 PHE A O 1
ATOM 508 N N . GLY A 1 67 ? -10.299 -7.706 11.127 1.00 84.31 67 GLY A N 1
ATOM 509 C CA . GLY A 1 67 ? -9.149 -7.800 12.023 1.00 84.31 67 GLY A CA 1
ATOM 510 C C . GLY A 1 67 ? -8.198 -6.602 11.960 1.00 84.31 67 GLY A C 1
ATOM 511 O O . GLY A 1 67 ? -8.394 -5.705 11.136 1.00 84.31 67 GLY A O 1
ATOM 512 N N . PRO A 1 68 ? -7.148 -6.601 12.807 1.00 88.00 68 PRO A N 1
ATOM 513 C CA . PRO A 1 68 ? -6.231 -5.469 12.974 1.00 88.00 68 PRO A CA 1
ATOM 514 C C . PRO A 1 68 ? -5.549 -5.001 11.688 1.00 88.00 68 PRO A C 1
ATOM 516 O O . PRO A 1 68 ? -5.197 -3.831 11.582 1.00 88.00 68 PRO A O 1
ATOM 519 N N . TRP A 1 69 ? -5.384 -5.895 10.709 1.00 91.62 69 TRP A N 1
ATOM 520 C CA . TRP A 1 69 ? -4.769 -5.602 9.413 1.00 91.62 69 TRP A CA 1
ATOM 521 C C . TRP A 1 69 ? -5.445 -4.430 8.683 1.00 91.62 69 TRP A C 1
ATOM 523 O O . TRP A 1 69 ? -4.765 -3.651 8.022 1.00 91.62 69 TRP A O 1
ATOM 533 N N . ARG A 1 70 ? -6.761 -4.241 8.872 1.00 91.19 70 ARG A N 1
ATOM 534 C CA . ARG A 1 70 ? -7.538 -3.140 8.274 1.00 91.19 70 ARG A CA 1
ATOM 535 C C . ARG A 1 70 ? -7.167 -1.756 8.818 1.00 91.19 70 ARG A C 1
ATOM 537 O O . ARG A 1 70 ? -7.582 -0.764 8.235 1.00 91.19 70 ARG A O 1
ATOM 544 N N . ASN A 1 71 ? -6.392 -1.687 9.900 1.00 91.31 71 ASN A N 1
ATOM 545 C CA . ASN A 1 71 ? -5.871 -0.436 10.452 1.00 91.31 71 ASN A CA 1
ATOM 546 C C . ASN A 1 71 ? -4.373 -0.251 10.171 1.00 91.31 71 ASN A C 1
ATOM 548 O O . ASN A 1 71 ? -3.815 0.750 10.603 1.00 91.31 71 ASN A O 1
ATOM 552 N N . GLN A 1 72 ? -3.713 -1.195 9.492 1.00 95.00 72 GLN A N 1
ATOM 553 C CA . GLN A 1 72 ? -2.271 -1.152 9.244 1.00 95.00 72 GLN A CA 1
ATOM 554 C C . GLN A 1 72 ? -1.968 -0.573 7.864 1.00 95.00 72 GLN A C 1
ATOM 556 O O . GLN A 1 72 ? -2.486 -1.056 6.856 1.00 95.00 72 GLN A O 1
ATOM 561 N N . ILE A 1 73 ? -1.106 0.439 7.813 1.00 97.88 73 ILE A N 1
ATOM 562 C CA . ILE A 1 73 ? -0.640 1.065 6.575 1.00 97.88 73 ILE A CA 1
ATOM 563 C C . ILE A 1 73 ? 0.881 1.052 6.571 1.00 97.88 73 ILE A C 1
ATOM 565 O O . ILE A 1 73 ? 1.507 1.549 7.505 1.00 97.88 73 ILE A O 1
ATOM 569 N N . LEU A 1 74 ? 1.469 0.509 5.508 1.00 98.56 74 LEU A N 1
ATOM 570 C CA . LEU A 1 74 ? 2.915 0.398 5.361 1.00 98.56 74 LEU A CA 1
ATOM 571 C C . LEU A 1 74 ? 3.434 1.420 4.347 1.00 98.56 74 LEU A C 1
ATOM 573 O O . LEU A 1 74 ? 2.992 1.441 3.197 1.00 98.56 74 LEU A O 1
ATOM 577 N N . PHE A 1 75 ? 4.416 2.220 4.760 1.00 98.69 75 PHE A N 1
ATOM 578 C CA . PHE A 1 75 ? 5.220 3.052 3.868 1.00 98.69 75 PHE A CA 1
ATOM 579 C C . PHE A 1 75 ? 6.610 2.451 3.687 1.00 98.69 75 PHE A C 1
ATOM 581 O O . PHE A 1 75 ? 7.329 2.222 4.660 1.00 98.69 75 PHE A O 1
ATOM 588 N N . VAL A 1 76 ? 7.003 2.263 2.430 1.00 98.69 76 VAL A N 1
ATOM 589 C CA . VAL A 1 76 ? 8.326 1.787 2.032 1.00 98.69 76 VAL A CA 1
ATOM 590 C C . VAL A 1 76 ? 9.013 2.838 1.167 1.00 98.69 76 VAL A C 1
ATOM 592 O O . VAL A 1 76 ? 8.387 3.451 0.294 1.00 98.69 76 VAL A O 1
ATOM 595 N N . ALA A 1 77 ? 10.298 3.075 1.422 1.00 98.12 77 ALA A N 1
ATOM 596 C CA . ALA A 1 77 ? 11.084 4.051 0.678 1.00 98.12 77 ALA A CA 1
ATOM 597 C C . ALA A 1 77 ? 12.458 3.510 0.310 1.00 98.12 77 ALA A C 1
ATOM 599 O O . ALA A 1 77 ? 13.136 2.926 1.152 1.00 98.12 77 ALA A O 1
ATOM 600 N N . ASP A 1 78 ? 12.835 3.770 -0.934 1.00 97.12 78 ASP A N 1
ATOM 601 C CA . ASP A 1 78 ? 14.161 3.518 -1.486 1.00 97.12 78 ASP A CA 1
ATOM 602 C C . ASP A 1 78 ? 15.249 4.391 -0.836 1.00 97.12 78 ASP A C 1
AT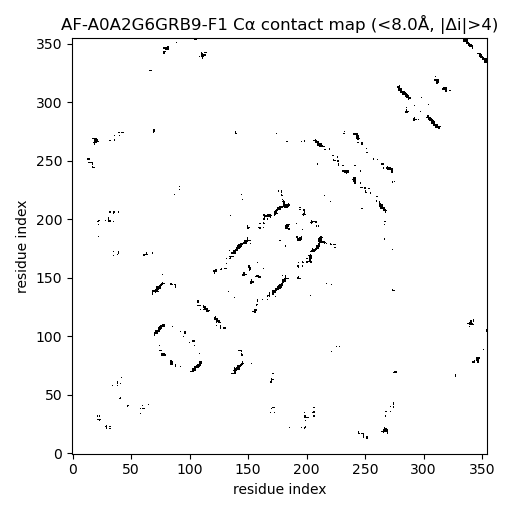OM 604 O O . ASP A 1 78 ? 14.935 5.418 -0.217 1.00 97.12 78 ASP A O 1
ATOM 608 N N . ASP A 1 79 ? 16.509 3.975 -0.949 1.00 94.62 79 ASP A N 1
ATOM 609 C CA . ASP A 1 79 ? 17.657 4.536 -0.222 1.00 94.62 79 ASP A CA 1
ATOM 610 C C . ASP A 1 79 ? 18.423 5.650 -0.965 1.00 94.62 79 ASP A C 1
ATOM 612 O O . ASP A 1 79 ? 19.159 6.405 -0.325 1.00 94.62 79 ASP A O 1
ATOM 616 N N . ASP A 1 80 ? 18.233 5.790 -2.278 1.00 89.81 80 ASP A N 1
ATOM 617 C CA . ASP A 1 80 ? 18.995 6.711 -3.135 1.00 89.81 80 ASP A CA 1
ATOM 618 C C . ASP A 1 80 ? 18.313 8.093 -3.355 1.00 89.81 80 ASP A C 1
ATOM 620 O O . ASP A 1 80 ? 17.374 8.504 -2.653 1.00 89.81 80 ASP A O 1
ATOM 624 N N . ASP A 1 81 ? 18.812 8.850 -4.339 1.00 92.25 81 ASP A N 1
ATOM 625 C CA . ASP A 1 81 ? 18.362 10.177 -4.766 1.00 92.25 81 ASP A CA 1
ATOM 626 C C . ASP A 1 81 ? 18.470 11.239 -3.653 1.00 92.25 81 ASP A C 1
ATOM 628 O O . ASP A 1 81 ? 17.575 12.073 -3.470 1.00 92.25 81 ASP A O 1
ATOM 632 N N . SER A 1 82 ? 19.555 11.231 -2.869 1.00 93.88 82 SER A N 1
ATOM 633 C CA . SER A 1 82 ? 19.767 12.191 -1.771 1.00 93.88 82 SER A CA 1
ATOM 634 C C . SER A 1 82 ? 18.570 12.276 -0.812 1.00 93.88 82 SER A C 1
ATOM 636 O O . SER A 1 82 ? 18.025 13.351 -0.530 1.00 93.88 82 SER A O 1
ATOM 638 N N . ASN A 1 83 ? 18.131 11.108 -0.329 1.00 95.25 83 ASN A N 1
ATOM 639 C CA . ASN A 1 83 ? 16.962 10.908 0.534 1.00 95.25 83 ASN A CA 1
ATOM 640 C C . ASN A 1 83 ? 15.614 11.350 -0.075 1.00 95.25 83 ASN A C 1
ATOM 642 O O . ASN A 1 83 ? 14.635 11.520 0.660 1.00 95.25 83 ASN A O 1
ATOM 646 N N . ARG A 1 84 ? 15.504 11.582 -1.389 1.00 94.94 84 ARG A N 1
ATOM 647 C CA . ARG A 1 84 ? 14.257 12.062 -2.015 1.00 94.94 84 ARG A CA 1
ATOM 648 C C . ARG A 1 84 ? 13.066 11.153 -1.723 1.00 94.94 84 ARG A C 1
ATOM 650 O O . ARG A 1 84 ? 11.973 11.654 -1.442 1.00 94.94 84 ARG A O 1
ATOM 657 N N . HIS A 1 85 ? 13.261 9.842 -1.820 1.00 95.94 85 HIS A N 1
ATOM 658 C CA . HIS A 1 85 ? 12.209 8.848 -1.621 1.00 95.94 85 HIS A CA 1
ATOM 659 C C . HIS A 1 85 ? 11.786 8.763 -0.156 1.00 95.94 85 HIS A C 1
ATOM 661 O O . HIS A 1 85 ? 10.595 8.891 0.139 1.00 95.94 85 HIS A O 1
ATOM 667 N N . PHE A 1 86 ? 12.764 8.685 0.750 1.00 97.31 86 PHE A N 1
ATOM 668 C CA . PHE A 1 86 ? 12.565 8.795 2.195 1.00 97.31 86 PHE A CA 1
ATOM 669 C C . PHE A 1 86 ? 11.753 10.045 2.567 1.00 97.31 86 PHE A C 1
ATOM 671 O O . PHE A 1 86 ? 10.709 9.943 3.206 1.00 97.31 86 PHE A O 1
ATOM 678 N N . ASN A 1 87 ? 12.163 11.228 2.095 1.00 96.94 87 ASN A N 1
ATOM 679 C CA . ASN A 1 87 ? 11.507 12.495 2.432 1.00 96.94 87 ASN A CA 1
ATOM 680 C C . ASN A 1 87 ? 10.037 12.532 1.980 1.00 96.94 87 ASN A C 1
ATOM 682 O O . ASN A 1 87 ? 9.189 13.118 2.656 1.00 96.94 87 ASN A O 1
ATOM 686 N N . LYS A 1 88 ? 9.715 11.912 0.837 1.00 95.94 88 LYS A N 1
ATOM 687 C CA . LYS A 1 88 ? 8.328 11.781 0.372 1.00 95.94 88 LYS A CA 1
ATOM 688 C C . LYS A 1 88 ? 7.528 10.821 1.241 1.00 95.94 88 LYS A C 1
ATOM 690 O O . LYS A 1 88 ? 6.432 11.186 1.659 1.00 95.94 88 LYS A O 1
ATOM 695 N N . ALA A 1 89 ? 8.066 9.636 1.519 1.00 97.50 89 ALA A N 1
ATOM 696 C CA . ALA A 1 89 ? 7.394 8.655 2.359 1.00 97.50 89 ALA A CA 1
ATOM 697 C C . ALA A 1 89 ? 7.116 9.224 3.759 1.00 97.50 89 ALA A C 1
ATOM 699 O O . ALA A 1 89 ? 5.982 9.142 4.217 1.00 97.50 89 ALA A O 1
ATOM 700 N N . GLU A 1 90 ? 8.090 9.910 4.367 1.00 97.81 90 GLU A N 1
ATOM 701 C CA . GLU A 1 90 ? 7.932 10.610 5.648 1.00 97.81 90 GLU A CA 1
ATOM 702 C C . GLU A 1 90 ? 6.864 11.709 5.592 1.00 97.81 90 GLU A C 1
ATOM 704 O O . GLU A 1 90 ? 6.054 11.849 6.511 1.00 97.81 90 GLU A O 1
ATOM 709 N N . LYS A 1 91 ? 6.825 12.491 4.504 1.00 97.06 91 LYS A N 1
ATOM 710 C CA . LYS A 1 91 ? 5.783 13.507 4.303 1.00 97.06 91 LYS A CA 1
ATOM 711 C C . LYS A 1 91 ? 4.394 12.867 4.276 1.00 97.06 91 LYS A C 1
ATOM 713 O O . LYS A 1 91 ? 3.487 13.374 4.934 1.00 97.06 91 LYS A O 1
ATOM 718 N N . TYR A 1 92 ? 4.217 11.785 3.518 1.00 96.69 92 TYR A N 1
ATOM 719 C CA . TYR A 1 92 ? 2.923 11.113 3.397 1.00 96.69 92 TYR A CA 1
ATOM 720 C C . TYR A 1 92 ? 2.514 10.423 4.697 1.00 96.69 92 TYR A C 1
ATOM 722 O O . TYR A 1 92 ? 1.376 10.587 5.130 1.00 96.69 92 TYR A O 1
ATOM 730 N N . SER A 1 93 ? 3.439 9.723 5.356 1.00 97.06 93 SER A N 1
ATOM 731 C CA . SER A 1 93 ? 3.162 9.028 6.611 1.00 97.06 93 SER A CA 1
ATOM 732 C C . SER A 1 93 ? 2.781 10.001 7.725 1.00 97.06 93 SER A C 1
ATOM 734 O O . SER A 1 93 ? 1.786 9.780 8.407 1.00 97.06 93 SER A O 1
ATOM 736 N N . LYS A 1 94 ? 3.506 11.121 7.873 1.00 96.19 94 LYS A N 1
ATOM 737 C CA . LYS A 1 94 ? 3.200 12.145 8.888 1.00 96.19 94 LYS A CA 1
ATOM 738 C C . LYS A 1 94 ? 1.867 12.834 8.623 1.00 96.19 94 LYS A C 1
ATOM 740 O O . LYS A 1 94 ? 1.091 13.040 9.551 1.00 96.19 94 LYS A O 1
ATOM 745 N N . ALA A 1 95 ? 1.584 13.169 7.362 1.00 95.69 95 ALA A N 1
ATOM 746 C CA . ALA A 1 95 ? 0.295 13.740 6.990 1.00 95.69 95 ALA A CA 1
ATOM 747 C C . ALA A 1 95 ? -0.848 12.766 7.310 1.00 95.69 95 ALA A C 1
ATOM 749 O O . ALA A 1 95 ? -1.836 13.178 7.913 1.00 95.69 95 ALA A O 1
ATOM 750 N N . LEU A 1 96 ? -0.693 11.482 6.976 1.00 95.38 96 LEU A N 1
ATOM 751 C CA . LEU A 1 96 ? -1.696 10.461 7.260 1.00 95.38 96 LEU A CA 1
ATOM 752 C C . LEU A 1 96 ? -1.922 10.284 8.763 1.00 95.38 96 LEU A C 1
ATOM 754 O O . LEU A 1 96 ? -3.069 10.320 9.190 1.00 95.38 96 LEU A O 1
ATOM 758 N N . GLN A 1 97 ? -0.861 10.163 9.567 1.00 92.94 97 GLN A N 1
ATOM 759 C CA . GLN A 1 97 ? -0.974 10.036 11.027 1.00 92.94 97 GLN A CA 1
ATOM 760 C C . GLN A 1 97 ? -1.679 11.244 11.659 1.00 92.94 97 GLN A C 1
ATOM 762 O O . GLN A 1 97 ? -2.500 11.075 12.555 1.00 92.94 97 GLN A O 1
ATOM 767 N N . ALA A 1 98 ? -1.393 12.457 11.175 1.00 93.06 98 ALA A N 1
ATOM 768 C CA . ALA A 1 98 ? -2.011 13.676 11.689 1.00 93.06 98 ALA A CA 1
ATOM 769 C C . ALA A 1 98 ? -3.510 13.781 11.352 1.00 93.06 98 ALA A C 1
ATOM 771 O O . ALA A 1 98 ? -4.283 14.269 12.17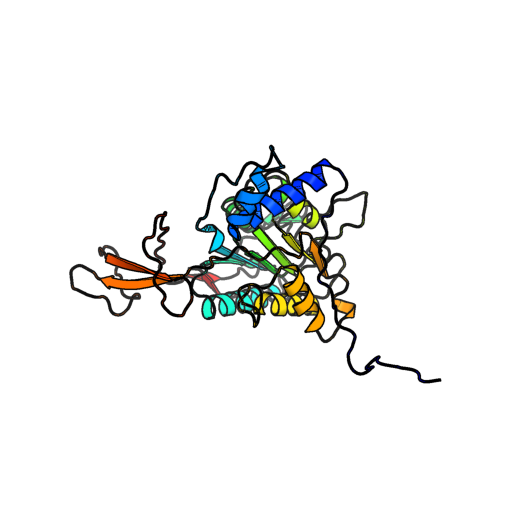2 1.00 93.06 98 ALA A O 1
ATOM 772 N N . HIS A 1 99 ? -3.924 13.340 10.159 1.00 92.38 99 HIS A N 1
ATOM 773 C CA . HIS A 1 99 ? -5.319 13.451 9.706 1.00 92.38 99 HIS A CA 1
ATOM 774 C C . HIS A 1 99 ? -6.171 12.236 10.093 1.00 92.38 99 HIS A C 1
ATOM 776 O O . HIS A 1 99 ? -7.373 12.371 10.313 1.00 92.38 99 HIS A O 1
ATOM 782 N N . TYR A 1 100 ? -5.556 11.058 10.199 1.00 91.31 100 TYR A N 1
ATOM 783 C CA . TYR A 1 100 ? -6.231 9.790 10.453 1.00 91.31 100 TYR A CA 1
ATOM 784 C C . TYR A 1 100 ? -5.535 8.999 11.578 1.00 91.31 100 TYR A C 1
ATOM 786 O O . TYR A 1 100 ? -4.989 7.920 11.337 1.00 91.31 100 TYR A O 1
ATOM 794 N N . PRO A 1 101 ? -5.586 9.486 12.833 1.00 87.25 101 PRO A N 1
ATOM 795 C CA . PRO A 1 101 ? -4.867 8.890 13.966 1.00 87.25 101 PRO A CA 1
ATOM 796 C C . PRO A 1 101 ? -5.364 7.491 14.374 1.00 87.25 101 PRO A C 1
ATOM 798 O O . PRO A 1 101 ? -4.757 6.847 15.221 1.00 87.25 101 PRO A O 1
ATOM 801 N N . ALA A 1 102 ? -6.468 7.010 13.792 1.00 85.88 102 ALA A N 1
ATOM 802 C CA . ALA A 1 102 ? -6.982 5.659 14.017 1.00 85.88 102 ALA A CA 1
ATOM 803 C C . ALA A 1 102 ? -6.180 4.564 13.284 1.00 85.88 102 ALA A C 1
ATOM 805 O O . ALA A 1 102 ? -6.350 3.382 13.594 1.00 85.88 102 ALA A O 1
ATOM 806 N N . TYR A 1 103 ? -5.339 4.934 12.308 1.00 91.56 103 TYR A N 1
ATOM 807 C CA . TYR A 1 103 ? -4.495 3.986 11.583 1.00 91.56 103 TYR A CA 1
ATOM 808 C C . TYR A 1 103 ? -3.106 3.894 12.196 1.00 91.56 103 TYR A C 1
ATOM 810 O O . TYR A 1 103 ? -2.471 4.892 12.538 1.00 91.56 103 TYR A O 1
ATOM 818 N N . ASN A 1 104 ? -2.614 2.667 12.241 1.00 92.81 104 ASN A N 1
ATOM 819 C CA . ASN A 1 104 ? -1.252 2.345 12.600 1.00 92.81 104 ASN A CA 1
ATOM 820 C C . ASN A 1 104 ? -0.384 2.459 11.349 1.00 92.81 104 ASN A C 1
ATOM 822 O O . ASN A 1 104 ? -0.692 1.883 10.301 1.00 92.81 104 ASN A O 1
ATOM 826 N N . VAL A 1 105 ? 0.695 3.222 11.467 1.00 95.88 105 VAL A N 1
ATOM 827 C CA . VAL A 1 105 ? 1.614 3.477 10.364 1.00 95.88 105 VAL A CA 1
ATOM 828 C C . VAL A 1 105 ? 2.929 2.776 10.638 1.00 95.88 105 VAL A C 1
ATOM 830 O O . VAL A 1 105 ? 3.671 3.160 11.539 1.00 95.88 105 VAL A O 1
ATOM 833 N N . GLU A 1 106 ? 3.209 1.767 9.824 1.00 96.88 106 GLU A N 1
ATOM 834 C CA . GLU A 1 106 ? 4.480 1.061 9.794 1.00 96.88 106 GLU A CA 1
ATOM 835 C C . GLU A 1 106 ? 5.373 1.676 8.709 1.00 96.88 106 GLU A C 1
ATOM 837 O O . GLU A 1 106 ? 4.902 2.105 7.648 1.00 96.88 106 GLU A O 1
ATOM 842 N N . LYS A 1 107 ? 6.675 1.757 8.982 1.00 98.12 107 LYS A N 1
ATOM 843 C CA . LYS A 1 107 ? 7.664 2.368 8.091 1.00 98.12 107 LYS A CA 1
ATOM 844 C C . LYS A 1 107 ? 8.825 1.408 7.907 1.00 98.12 107 LYS A C 1
ATOM 846 O O . LYS A 1 107 ? 9.454 1.020 8.886 1.00 98.12 107 LYS A O 1
ATOM 851 N N . ILE A 1 108 ? 9.118 1.066 6.659 1.00 98.44 108 ILE A N 1
ATOM 852 C CA . ILE A 1 108 ? 10.283 0.262 6.291 1.00 98.44 108 ILE A CA 1
ATOM 853 C C . ILE A 1 108 ? 11.067 1.051 5.248 1.00 98.44 108 ILE A C 1
ATOM 855 O O . ILE A 1 108 ? 10.744 1.049 4.063 1.00 98.44 108 ILE A O 1
ATOM 859 N N . TYR A 1 109 ? 12.086 1.777 5.688 1.00 98.38 109 TYR A N 1
ATOM 860 C CA . TYR A 1 109 ? 12.954 2.536 4.793 1.00 98.38 109 TYR A CA 1
ATOM 861 C C . TYR A 1 109 ? 14.205 1.719 4.523 1.00 98.38 109 TYR A C 1
ATOM 863 O O . TYR A 1 109 ? 14.861 1.300 5.468 1.00 98.38 109 TYR A O 1
ATOM 871 N N . LEU A 1 110 ? 14.525 1.458 3.256 1.00 98.19 110 LEU A N 1
ATOM 872 C CA . LEU A 1 110 ? 15.619 0.548 2.901 1.00 98.19 110 LEU A CA 1
ATOM 873 C C . LEU A 1 110 ? 16.941 0.988 3.538 1.00 98.19 110 LEU A C 1
ATOM 875 O O . LEU A 1 110 ? 17.613 0.191 4.186 1.00 98.19 110 LEU A O 1
ATOM 879 N N . ASP A 1 111 ? 17.208 2.295 3.500 1.00 97.12 111 ASP A N 1
ATOM 880 C CA . ASP A 1 111 ? 18.400 2.908 4.084 1.00 97.12 111 ASP A CA 1
ATOM 881 C C . ASP A 1 111 ? 18.490 2.759 5.618 1.00 97.12 111 ASP A C 1
ATOM 883 O O . ASP A 1 111 ? 19.512 3.098 6.190 1.00 97.12 111 ASP A O 1
ATOM 887 N N . SER A 1 112 ? 17.462 2.279 6.334 1.00 97.38 112 SER A N 1
ATOM 888 C CA . SER A 1 112 ? 17.560 1.964 7.775 1.00 97.38 112 SER A CA 1
ATOM 889 C C . SER A 1 112 ? 17.968 0.519 8.073 1.00 97.38 112 SER A C 1
ATOM 891 O O . SER A 1 112 ? 18.012 0.124 9.238 1.00 97.38 112 SER A O 1
ATOM 893 N N . TYR A 1 113 ? 18.240 -0.280 7.043 1.00 97.75 113 TYR A N 1
ATOM 894 C CA . TYR A 1 113 ? 18.709 -1.657 7.157 1.00 97.75 113 TYR A CA 1
ATOM 895 C C . TYR A 1 113 ? 20.138 -1.775 6.630 1.00 97.75 113 TYR A C 1
ATOM 897 O O . TYR A 1 113 ? 20.610 -0.940 5.862 1.00 97.75 113 TYR A O 1
ATOM 905 N N . VAL A 1 114 ? 20.837 -2.824 7.063 1.00 96.50 114 VAL A N 1
ATOM 906 C CA . VAL A 1 114 ? 22.192 -3.120 6.589 1.00 96.50 114 VAL A CA 1
ATOM 907 C C . VAL A 1 114 ? 22.132 -3.521 5.114 1.00 96.50 114 VAL A C 1
ATOM 909 O O . VAL A 1 114 ? 21.395 -4.444 4.763 1.00 96.50 114 VAL A O 1
ATOM 912 N N . LEU A 1 115 ? 22.903 -2.816 4.284 1.00 96.31 115 LEU A N 1
ATOM 913 C CA . LEU A 1 115 ? 23.147 -3.166 2.888 1.00 96.31 115 LEU A CA 1
ATOM 914 C C . LEU A 1 115 ? 24.160 -4.312 2.818 1.00 96.31 115 LEU A C 1
ATOM 916 O O . LEU A 1 115 ? 25.240 -4.237 3.408 1.00 96.31 115 LEU A O 1
ATOM 920 N N . GLU A 1 116 ? 23.821 -5.359 2.079 1.00 96.00 116 GLU A N 1
ATOM 921 C CA . GLU A 1 116 ? 24.676 -6.519 1.847 1.00 96.00 116 GLU A CA 1
ATOM 922 C C . GLU A 1 116 ? 25.073 -6.608 0.368 1.00 96.00 116 GLU A C 1
ATOM 924 O O . GLU A 1 116 ? 24.321 -6.221 -0.529 1.00 96.00 116 GLU A O 1
ATOM 929 N N . HIS A 1 117 ? 26.287 -7.104 0.122 1.00 94.25 117 HIS A N 1
ATOM 930 C CA . HIS A 1 117 ? 26.856 -7.272 -1.212 1.00 94.25 117 HIS A CA 1
ATOM 931 C C . HIS A 1 117 ? 27.045 -8.761 -1.492 1.00 94.25 117 HIS A C 1
ATOM 933 O O . HIS A 1 117 ? 27.850 -9.420 -0.832 1.00 94.25 117 HIS A O 1
ATOM 939 N N . GLU A 1 118 ? 26.354 -9.269 -2.505 1.00 91.12 118 GLU A N 1
ATOM 940 C CA . GLU A 1 118 ? 26.493 -10.640 -2.985 1.00 91.12 118 GLU A CA 1
ATOM 941 C C . GLU A 1 118 ? 27.003 -10.669 -4.434 1.00 91.12 118 GLU A C 1
ATOM 943 O O . GLU A 1 118 ? 27.171 -9.637 -5.088 1.00 91.12 118 GLU A O 1
ATOM 948 N N . ALA A 1 119 ? 27.296 -11.867 -4.948 1.00 90.12 119 ALA A N 1
ATOM 949 C CA . ALA A 1 119 ? 27.840 -12.037 -6.296 1.00 90.12 119 ALA A CA 1
ATOM 950 C C . ALA A 1 119 ? 26.885 -11.548 -7.401 1.00 90.12 119 ALA A C 1
ATOM 952 O O . ALA A 1 119 ? 27.340 -11.180 -8.483 1.00 90.12 119 ALA A O 1
ATOM 953 N N . ASP A 1 120 ? 25.579 -11.555 -7.138 1.00 86.25 120 ASP A N 1
ATOM 954 C CA . ASP A 1 120 ? 24.523 -11.186 -8.078 1.00 86.25 120 ASP A CA 1
ATOM 955 C C . ASP A 1 120 ? 23.897 -9.805 -7.794 1.00 86.25 120 ASP A C 1
ATOM 957 O O . ASP A 1 120 ? 22.965 -9.407 -8.496 1.00 86.25 120 ASP A O 1
ATOM 961 N N . GLY A 1 121 ? 24.433 -9.037 -6.836 1.00 92.19 121 GLY A N 1
ATOM 962 C CA . GLY A 1 121 ? 24.072 -7.633 -6.645 1.00 92.19 121 GLY A CA 1
ATOM 963 C C . GLY A 1 121 ? 24.046 -7.155 -5.196 1.00 92.19 121 GLY A C 1
ATOM 964 O O . GLY A 1 121 ? 24.639 -7.747 -4.296 1.00 92.19 121 GLY A O 1
ATOM 965 N N . LEU A 1 122 ? 23.363 -6.029 -5.004 1.00 93.56 122 LEU A N 1
ATOM 966 C CA . LEU A 1 122 ? 23.106 -5.420 -3.704 1.00 93.56 122 LEU A CA 1
ATOM 967 C C . LEU A 1 122 ? 21.787 -5.931 -3.127 1.00 93.56 122 LEU A C 1
ATOM 969 O O . LEU A 1 122 ? 20.851 -6.210 -3.883 1.00 93.56 122 LEU A O 1
ATOM 973 N N . TYR A 1 123 ? 21.715 -6.024 -1.801 1.00 94.88 123 TYR A N 1
ATOM 974 C CA . TYR A 1 123 ? 20.545 -6.537 -1.098 1.00 94.88 123 TYR A CA 1
ATOM 975 C C . TYR A 1 123 ? 20.292 -5.822 0.221 1.00 94.88 123 TYR A C 1
ATOM 977 O O . TYR A 1 123 ? 21.216 -5.518 0.971 1.00 94.88 123 TYR A O 1
ATOM 985 N N . TYR A 1 124 ? 19.011 -5.690 0.566 1.00 97.06 124 TYR A N 1
ATOM 986 C CA . TYR A 1 124 ? 18.564 -5.382 1.924 1.00 97.06 124 TYR A CA 1
ATOM 987 C C . TYR A 1 124 ? 17.805 -6.570 2.538 1.00 97.06 124 TYR A C 1
ATOM 989 O O . TYR A 1 124 ? 16.571 -6.532 2.608 1.00 97.06 124 TYR A O 1
ATOM 997 N N . PRO A 1 125 ? 18.481 -7.635 3.023 1.00 96.19 125 PRO A N 1
ATOM 998 C CA . PRO A 1 125 ? 17.794 -8.830 3.528 1.00 96.19 125 PRO A CA 1
ATOM 999 C C . PRO A 1 125 ? 16.871 -8.529 4.711 1.00 96.19 125 PRO A C 1
ATOM 1001 O O . PRO A 1 125 ? 15.774 -9.078 4.817 1.00 96.19 125 PRO A O 1
ATOM 1004 N N . GLY A 1 126 ? 17.287 -7.610 5.589 1.00 98.06 126 GLY A N 1
ATOM 1005 C CA . GLY A 1 126 ? 16.475 -7.154 6.714 1.00 98.06 126 GLY A CA 1
ATOM 1006 C C . GLY A 1 126 ? 15.183 -6.457 6.280 1.00 98.06 126 GLY A C 1
ATOM 1007 O O . GLY A 1 126 ? 14.122 -6.777 6.817 1.00 98.06 126 GLY A O 1
ATOM 1008 N N . ALA A 1 127 ? 15.259 -5.565 5.288 1.00 98.12 127 ALA A N 1
ATOM 1009 C CA . ALA A 1 127 ? 14.093 -4.852 4.776 1.00 98.12 127 ALA A CA 1
ATOM 1010 C C . ALA A 1 127 ? 13.157 -5.793 4.006 1.00 98.12 127 ALA A C 1
ATOM 1012 O O . ALA A 1 127 ? 11.952 -5.775 4.238 1.00 98.12 127 ALA A O 1
ATOM 1013 N N . ASN A 1 128 ? 13.706 -6.667 3.153 1.00 97.38 128 ASN A N 1
ATOM 1014 C CA . ASN A 1 128 ? 12.928 -7.665 2.416 1.00 97.38 128 ASN A CA 1
ATOM 1015 C C . ASN A 1 128 ? 12.157 -8.590 3.357 1.00 97.38 128 ASN A C 1
ATOM 1017 O O . ASN A 1 128 ? 10.953 -8.784 3.189 1.00 97.38 128 ASN A O 1
ATOM 1021 N N . ARG A 1 129 ? 12.820 -9.120 4.391 1.00 98.19 129 ARG A N 1
ATOM 1022 C CA . ARG A 1 129 ? 12.154 -9.928 5.417 1.00 98.19 129 ARG A CA 1
ATOM 1023 C C . ARG A 1 129 ? 11.030 -9.150 6.101 1.00 98.19 129 ARG A C 1
ATOM 1025 O O . ARG A 1 129 ? 9.919 -9.662 6.168 1.00 98.19 129 ARG A O 1
ATOM 1032 N N . ALA A 1 130 ? 11.290 -7.920 6.547 1.00 98.44 130 ALA A N 1
ATOM 1033 C CA . ALA A 1 130 ? 10.283 -7.101 7.220 1.00 98.44 130 ALA A CA 1
ATOM 1034 C C . ALA A 1 130 ? 9.062 -6.816 6.321 1.00 98.44 130 ALA A C 1
ATOM 1036 O O . ALA A 1 130 ? 7.925 -6.960 6.765 1.00 98.44 130 ALA A O 1
ATOM 1037 N N . ILE A 1 131 ? 9.276 -6.488 5.040 1.00 98.56 131 ILE A N 1
ATOM 1038 C CA . ILE A 1 131 ? 8.193 -6.259 4.067 1.00 98.56 131 ILE A CA 1
ATOM 1039 C C . ILE A 1 131 ? 7.351 -7.526 3.893 1.00 98.56 131 ILE A C 1
ATOM 1041 O O . ILE A 1 131 ? 6.124 -7.470 3.984 1.00 98.56 131 ILE A O 1
ATOM 1045 N N . ASN A 1 132 ? 8.003 -8.669 3.673 1.00 98.31 132 ASN A N 1
ATOM 1046 C CA . ASN A 1 132 ? 7.337 -9.952 3.469 1.00 98.31 132 ASN A CA 1
ATOM 1047 C C . ASN A 1 132 ? 6.551 -10.408 4.706 1.00 98.31 132 ASN A C 1
ATOM 1049 O O . ASN A 1 132 ? 5.411 -10.854 4.585 1.00 98.31 132 ASN A O 1
ATOM 1053 N N . GLU A 1 133 ? 7.125 -10.280 5.903 1.00 98.19 133 GLU A N 1
ATOM 1054 C CA . GLU A 1 133 ? 6.449 -10.604 7.164 1.00 98.19 133 GLU A CA 1
ATOM 1055 C C . GLU A 1 133 ? 5.225 -9.706 7.390 1.00 98.19 133 GLU A C 1
ATOM 1057 O O . GLU A 1 133 ? 4.152 -10.198 7.756 1.00 98.19 133 GLU A O 1
ATOM 1062 N N . THR A 1 134 ? 5.344 -8.404 7.116 1.00 97.88 134 THR A N 1
ATOM 1063 C CA . THR A 1 134 ? 4.236 -7.455 7.268 1.00 97.88 134 THR A CA 1
ATOM 1064 C C . THR A 1 134 ? 3.112 -7.713 6.265 1.00 97.88 134 THR A C 1
ATOM 1066 O O . THR A 1 134 ? 1.943 -7.718 6.657 1.00 97.88 134 THR A O 1
ATOM 1069 N N . LEU A 1 135 ? 3.430 -8.024 5.005 1.00 97.75 135 LEU A N 1
ATOM 1070 C CA . LEU A 1 135 ? 2.426 -8.389 4.001 1.00 97.75 135 LEU A CA 1
ATOM 1071 C C . LEU A 1 135 ? 1.731 -9.719 4.326 1.00 97.75 135 LEU A C 1
ATOM 1073 O O . LEU A 1 135 ? 0.505 -9.781 4.266 1.00 97.75 135 LEU A O 1
ATOM 1077 N N . ASN A 1 136 ? 2.473 -10.739 4.770 1.00 96.88 136 ASN A N 1
ATOM 1078 C CA . ASN A 1 136 ? 1.904 -12.019 5.212 1.00 96.88 136 ASN A CA 1
ATOM 1079 C C . ASN A 1 136 ? 0.983 -11.873 6.432 1.00 96.88 136 ASN A C 1
ATOM 1081 O O . ASN A 1 136 ? -0.075 -12.501 6.523 1.00 96.88 136 ASN A O 1
ATOM 1085 N N . ARG A 1 137 ? 1.343 -10.998 7.377 1.00 95.25 137 ARG A N 1
ATOM 1086 C CA . ARG A 1 137 ? 0.489 -10.667 8.527 1.00 95.25 137 ARG A CA 1
ATOM 1087 C C . ARG A 1 137 ? -0.808 -9.966 8.104 1.00 95.25 137 ARG A C 1
ATOM 1089 O O . ARG A 1 137 ? -1.824 -10.133 8.795 1.00 95.25 137 ARG A O 1
ATOM 1096 N N . GLY A 1 138 ? -0.774 -9.268 6.970 1.00 94.88 138 GLY A N 1
ATOM 1097 C CA . GLY A 1 138 ? -1.865 -8.517 6.363 1.00 94.88 138 GLY A CA 1
ATOM 1098 C C . GLY A 1 138 ? -1.817 -7.037 6.732 1.00 94.88 138 GLY A C 1
ATOM 1099 O O . GLY A 1 138 ? -1.677 -6.691 7.908 1.00 94.88 138 GLY A O 1
ATOM 1100 N N . ILE A 1 139 ? -2.016 -6.173 5.735 1.00 96.31 139 ILE A N 1
ATOM 1101 C CA . ILE A 1 139 ? -2.124 -4.716 5.883 1.00 96.31 139 ILE A CA 1
ATOM 1102 C C . ILE A 1 139 ? -3.196 -4.163 4.940 1.00 96.31 139 ILE A C 1
ATOM 1104 O O . ILE A 1 139 ? -3.517 -4.768 3.923 1.00 96.31 139 ILE A O 1
ATOM 1108 N N . LEU A 1 140 ? -3.768 -3.008 5.271 1.00 96.19 140 LEU A N 1
ATOM 1109 C CA . LEU A 1 140 ? -4.802 -2.369 4.462 1.00 96.19 140 LEU A CA 1
ATOM 1110 C C . LEU A 1 140 ? -4.217 -1.795 3.169 1.00 96.19 140 LEU A C 1
ATOM 1112 O O . LEU A 1 140 ? -4.764 -1.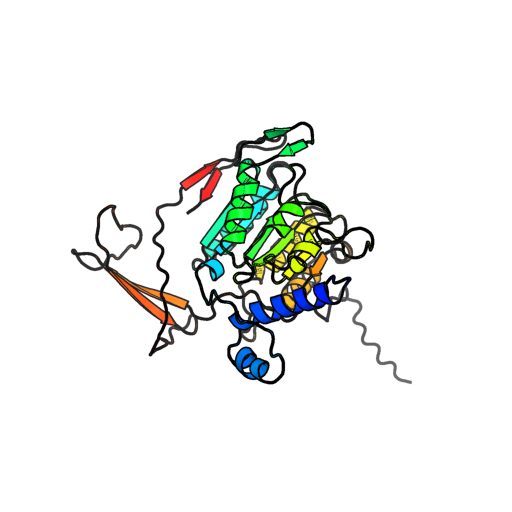982 2.080 1.00 96.19 140 LEU A O 1
ATOM 1116 N N . PHE A 1 141 ? -3.124 -1.047 3.314 1.00 98.06 141 PHE A N 1
ATOM 1117 C CA . PHE A 1 141 ? -2.580 -0.217 2.251 1.00 98.06 141 PHE A CA 1
ATOM 1118 C C . PHE A 1 141 ? -1.053 -0.220 2.276 1.00 98.06 141 PHE A C 1
ATOM 1120 O O . PHE A 1 141 ? -0.438 -0.040 3.327 1.00 98.06 141 PHE A O 1
ATOM 1127 N N . PHE A 1 142 ? -0.453 -0.404 1.103 1.00 98.75 142 PHE A N 1
ATOM 1128 C CA . PHE A 1 142 ? 0.990 -0.384 0.896 1.00 98.75 142 PHE A CA 1
ATOM 1129 C C . PHE A 1 142 ? 1.363 0.795 0.005 1.00 98.75 142 PHE A C 1
ATOM 1131 O O . PHE A 1 142 ? 0.855 0.912 -1.108 1.00 98.75 142 PHE A O 1
ATOM 1138 N N . ASN A 1 143 ? 2.275 1.649 0.462 1.00 98.69 143 ASN A N 1
ATOM 1139 C CA . ASN A 1 143 ? 2.792 2.772 -0.310 1.00 98.69 143 ASN A CA 1
ATOM 1140 C C . ASN A 1 143 ? 4.299 2.625 -0.518 1.00 98.69 143 ASN A C 1
ATOM 1142 O O . ASN A 1 143 ? 5.051 2.649 0.452 1.00 98.69 143 ASN A O 1
ATOM 1146 N N . TYR A 1 144 ? 4.747 2.540 -1.769 1.00 98.50 144 TYR A N 1
ATOM 1147 C CA . TYR A 1 144 ? 6.171 2.523 -2.104 1.00 98.50 144 TYR A CA 1
ATOM 1148 C C . TYR A 1 144 ? 6.584 3.759 -2.898 1.00 98.50 144 TYR A C 1
ATOM 1150 O O . TYR A 1 144 ? 5.911 4.147 -3.856 1.00 98.50 144 TYR A O 1
ATOM 1158 N N . ASN A 1 145 ? 7.724 4.342 -2.523 1.00 97.31 145 ASN A N 1
ATOM 1159 C CA . ASN A 1 145 ? 8.378 5.435 -3.238 1.00 97.31 145 ASN A CA 1
ATOM 1160 C C . ASN A 1 145 ? 9.814 5.030 -3.558 1.00 97.31 145 ASN A C 1
ATOM 1162 O O . ASN A 1 145 ? 10.593 4.825 -2.632 1.00 97.31 145 ASN A O 1
ATOM 1166 N N . GLY A 1 146 ? 10.183 4.982 -4.837 1.00 96.06 146 GLY A N 1
ATOM 1167 C CA . GLY A 1 146 ? 11.512 4.490 -5.193 1.00 96.06 146 GLY A CA 1
ATOM 1168 C C . GLY A 1 146 ? 11.703 4.137 -6.651 1.00 96.06 146 GLY A C 1
ATOM 1169 O O . GLY A 1 146 ? 10.816 4.378 -7.476 1.00 96.06 146 GLY A O 1
ATOM 1170 N N . HIS A 1 147 ? 12.848 3.530 -6.929 1.00 95.50 147 HIS A N 1
ATOM 1171 C CA . HIS A 1 147 ? 13.161 2.868 -8.184 1.00 95.50 147 HIS A CA 1
ATOM 1172 C C . HIS A 1 147 ? 12.505 1.490 -8.277 1.00 95.50 147 HIS A C 1
ATOM 1174 O O . HIS A 1 147 ? 11.817 1.006 -7.376 1.00 95.50 147 HIS A O 1
ATOM 1180 N N . GLY A 1 148 ? 12.635 0.859 -9.434 1.00 95.00 148 GLY A N 1
ATOM 1181 C CA . GLY A 1 148 ? 12.074 -0.458 -9.681 1.00 95.00 148 GLY A CA 1
ATOM 1182 C C . GLY A 1 148 ? 11.938 -0.740 -11.163 1.00 95.00 148 GLY A C 1
ATOM 1183 O O . GLY A 1 148 ? 12.297 0.079 -12.014 1.00 95.00 148 GLY A O 1
ATOM 1184 N N . GLY A 1 149 ? 11.419 -1.925 -11.441 1.00 94.06 149 GLY A N 1
ATOM 1185 C CA . GLY A 1 149 ? 11.155 -2.416 -12.779 1.00 94.06 149 GLY A CA 1
ATOM 1186 C C . GLY A 1 149 ? 10.256 -3.644 -12.745 1.00 94.06 149 GLY A C 1
ATOM 1187 O O . GLY A 1 149 ? 9.702 -4.022 -11.711 1.00 94.06 149 GLY A O 1
ATOM 1188 N N . HIS A 1 150 ? 10.121 -4.304 -13.890 1.00 94.31 150 HIS A N 1
ATOM 1189 C CA . HIS A 1 150 ? 9.122 -5.359 -14.060 1.00 94.31 150 HIS A CA 1
ATOM 1190 C C . HIS A 1 150 ? 9.423 -6.643 -13.270 1.00 94.31 150 HIS A C 1
ATOM 1192 O O . HIS A 1 150 ? 8.558 -7.511 -13.198 1.00 94.31 150 HIS A O 1
ATOM 1198 N N . THR A 1 151 ? 10.612 -6.781 -12.674 1.00 94.31 151 THR A N 1
ATOM 1199 C CA . THR A 1 151 ? 11.014 -7.938 -11.851 1.00 94.31 151 THR A CA 1
ATOM 1200 C C . THR A 1 151 ? 11.099 -7.645 -10.351 1.00 94.31 151 THR A C 1
ATOM 1202 O O . THR A 1 151 ? 11.265 -8.584 -9.571 1.00 94.31 151 THR A O 1
ATOM 1205 N N . GLY A 1 152 ? 10.957 -6.391 -9.912 1.00 95.50 152 GLY A N 1
ATOM 1206 C CA . GLY A 1 152 ? 11.086 -6.018 -8.499 1.00 95.50 152 GLY A CA 1
ATOM 1207 C C . GLY A 1 152 ? 11.215 -4.513 -8.257 1.00 95.50 152 GLY A C 1
ATOM 1208 O O . GLY A 1 152 ? 11.136 -3.703 -9.181 1.00 95.50 152 GLY A O 1
ATOM 1209 N N . LEU A 1 153 ? 11.397 -4.147 -6.995 1.00 97.00 153 LEU A N 1
ATOM 1210 C CA . LEU A 1 153 ? 11.611 -2.786 -6.510 1.00 97.00 153 LEU A CA 1
ATOM 1211 C C . LEU A 1 153 ? 13.082 -2.557 -6.149 1.00 97.00 153 LEU A C 1
ATOM 1213 O O . LEU A 1 153 ? 13.773 -3.491 -5.750 1.00 97.00 153 LEU A O 1
ATOM 1217 N N . SER A 1 154 ? 13.506 -1.295 -6.262 1.00 95.81 154 SER A N 1
ATOM 1218 C CA . SER A 1 154 ? 14.878 -0.812 -6.044 1.00 95.81 154 SER A CA 1
ATOM 1219 C C . SER A 1 154 ? 15.973 -1.531 -6.855 1.00 95.81 154 SER A C 1
ATOM 1221 O O . SER A 1 154 ? 15.715 -2.497 -7.578 1.00 95.81 154 SER A O 1
ATOM 1223 N N . ALA A 1 155 ? 17.205 -1.016 -6.812 1.00 93.62 155 ALA A N 1
ATOM 1224 C CA . ALA A 1 155 ? 18.357 -1.689 -7.422 1.00 93.62 155 ALA A CA 1
ATOM 1225 C C . ALA A 1 155 ? 18.900 -2.821 -6.524 1.00 93.62 155 ALA A C 1
ATOM 1227 O O . ALA A 1 155 ? 19.580 -3.732 -6.992 1.00 93.62 155 ALA A O 1
ATOM 1228 N N . GLU A 1 156 ? 18.528 -2.798 -5.247 1.00 95.44 156 GLU A N 1
ATOM 1229 C CA . GLU A 1 156 ? 18.924 -3.705 -4.169 1.00 95.44 156 GLU A CA 1
ATOM 1230 C C . GLU A 1 156 ? 17.934 -4.865 -4.007 1.00 95.44 156 GLU A C 1
ATOM 1232 O O . GLU A 1 156 ? 17.804 -5.460 -2.932 1.00 95.44 156 GLU A O 1
ATOM 1237 N N . ASN A 1 157 ? 17.239 -5.207 -5.098 1.00 91.12 157 ASN A N 1
ATOM 1238 C CA . ASN A 1 157 ? 16.510 -6.459 -5.234 1.00 91.12 157 ASN A CA 1
ATOM 1239 C C . ASN A 1 157 ? 15.392 -6.648 -4.193 1.00 91.12 157 ASN A C 1
ATOM 1241 O O . ASN A 1 157 ? 15.248 -7.724 -3.603 1.00 91.12 157 ASN A O 1
ATOM 1245 N N . VAL A 1 158 ? 14.581 -5.613 -3.980 1.00 96.00 158 VAL A N 1
ATOM 1246 C CA . VAL A 1 158 ? 13.483 -5.627 -3.010 1.00 96.00 158 VAL A CA 1
ATOM 1247 C C . VAL A 1 158 ? 12.179 -6.092 -3.649 1.00 96.00 158 VAL A C 1
ATOM 1249 O O . VAL A 1 158 ? 11.864 -5.696 -4.765 1.00 96.00 158 VAL A O 1
ATOM 1252 N N . LEU A 1 159 ? 11.389 -6.909 -2.944 1.00 94.94 159 LEU A N 1
ATOM 1253 C CA . LEU A 1 159 ? 10.064 -7.364 -3.397 1.00 94.94 159 LEU A CA 1
ATOM 1254 C C . LEU A 1 159 ? 10.120 -7.900 -4.846 1.00 94.94 159 LEU A C 1
ATOM 1256 O O . LEU A 1 159 ? 9.536 -7.345 -5.781 1.00 94.94 159 LEU A O 1
ATOM 1260 N N . LYS A 1 160 ? 10.892 -8.967 -5.052 1.00 95.56 160 LYS A N 1
ATOM 1261 C CA . LYS A 1 160 ? 11.007 -9.658 -6.340 1.00 95.56 160 LYS A CA 1
ATOM 1262 C C . LYS A 1 160 ? 9.780 -10.535 -6.590 1.00 95.56 160 LYS A C 1
ATOM 1264 O O . LYS A 1 160 ? 9.003 -10.838 -5.691 1.00 95.56 160 LYS A O 1
ATOM 1269 N N . THR A 1 161 ? 9.632 -11.031 -7.818 1.00 95.75 161 THR A N 1
ATOM 1270 C CA . THR A 1 161 ? 8.546 -11.964 -8.177 1.00 95.75 161 THR A CA 1
ATOM 1271 C C . THR A 1 161 ? 8.447 -13.163 -7.229 1.00 95.75 161 THR A C 1
ATOM 1273 O O . THR A 1 161 ? 7.346 -13.555 -6.850 1.00 95.75 161 THR A O 1
ATOM 1276 N N . HIS A 1 162 ? 9.587 -13.734 -6.822 1.00 95.25 162 HIS A N 1
ATOM 1277 C CA . HIS A 1 162 ? 9.595 -14.878 -5.914 1.00 95.25 162 HIS A CA 1
ATOM 1278 C C . HIS A 1 162 ? 8.975 -14.540 -4.550 1.00 95.25 162 HIS A C 1
ATOM 1280 O O . HIS A 1 162 ? 8.231 -15.361 -4.033 1.00 95.25 162 HIS A O 1
ATOM 1286 N N . ASP A 1 163 ? 9.195 -13.338 -4.012 1.00 96.50 163 ASP A N 1
ATOM 1287 C CA . ASP A 1 163 ? 8.603 -12.889 -2.749 1.00 96.50 163 ASP A CA 1
ATOM 1288 C C . ASP A 1 163 ? 7.068 -12.890 -2.832 1.00 96.50 163 ASP A C 1
ATOM 1290 O O . ASP A 1 163 ? 6.392 -13.519 -2.021 1.00 96.50 163 ASP A O 1
ATOM 1294 N N . VAL A 1 164 ? 6.520 -12.272 -3.887 1.00 97.06 164 VAL A N 1
ATOM 1295 C CA . VAL A 1 164 ? 5.066 -12.156 -4.130 1.00 97.06 164 VAL A CA 1
ATOM 1296 C C . VAL A 1 164 ? 4.381 -13.519 -4.242 1.00 97.06 164 VAL A C 1
ATOM 1298 O O . VAL A 1 164 ? 3.248 -13.705 -3.791 1.00 97.06 164 VAL A O 1
ATOM 1301 N N . LEU A 1 165 ? 5.062 -14.486 -4.857 1.00 96.88 165 LEU A N 1
ATOM 1302 C CA . LEU A 1 165 ? 4.552 -15.845 -5.033 1.00 96.88 165 LEU A CA 1
ATOM 1303 C C . LEU A 1 165 ? 4.543 -16.663 -3.731 1.00 96.88 165 LEU A C 1
ATOM 1305 O O . LEU A 1 165 ? 3.835 -17.665 -3.670 1.00 96.88 165 LEU A O 1
ATOM 1309 N N . HIS A 1 166 ? 5.291 -16.244 -2.706 1.00 97.38 166 HIS A N 1
ATOM 1310 C CA . HIS A 1 166 ? 5.336 -16.899 -1.393 1.00 97.38 166 HIS A CA 1
ATOM 1311 C C . HIS A 1 166 ? 4.465 -16.211 -0.336 1.00 97.38 166 HIS A C 1
ATOM 1313 O O . HIS A 1 166 ? 4.468 -16.635 0.820 1.00 97.38 166 HIS A O 1
ATOM 1319 N N . TRP A 1 167 ? 3.721 -15.161 -0.694 1.00 97.69 167 TRP A N 1
ATOM 1320 C CA . TRP A 1 167 ? 2.759 -14.576 0.233 1.00 97.69 167 TRP A CA 1
ATOM 1321 C C . TRP A 1 167 ? 1.549 -15.492 0.443 1.00 97.69 167 TRP A C 1
ATOM 1323 O O . TRP A 1 167 ? 1.013 -16.056 -0.511 1.00 97.69 167 TRP A O 1
ATOM 1333 N N . ASP A 1 168 ? 1.098 -15.573 1.692 1.00 96.25 168 ASP A N 1
ATOM 1334 C CA . ASP A 1 168 ? -0.006 -16.415 2.169 1.00 96.25 168 ASP A CA 1
ATOM 1335 C C . ASP A 1 168 ? -1.091 -15.575 2.879 1.00 96.25 168 ASP A C 1
ATOM 1337 O O . ASP A 1 168 ? -1.658 -15.930 3.912 1.00 96.25 168 ASP A O 1
ATOM 1341 N N . ASN A 1 169 ? -1.337 -14.367 2.360 1.00 95.19 169 ASN A N 1
ATOM 1342 C CA . ASN A 1 169 ? -2.270 -13.386 2.918 1.00 95.19 169 ASN A CA 1
ATOM 1343 C C . ASN A 1 169 ? -3.616 -13.337 2.172 1.00 95.19 169 ASN A C 1
ATOM 1345 O O . ASN A 1 169 ? -4.229 -12.271 2.100 1.00 95.19 169 ASN A O 1
ATOM 1349 N N . ILE A 1 170 ? -4.098 -14.452 1.610 1.00 92.56 170 ILE A N 1
ATOM 1350 C CA . ILE A 1 170 ? -5.342 -14.477 0.813 1.00 92.56 170 ILE A CA 1
ATOM 1351 C C . ILE A 1 170 ? -6.566 -13.920 1.560 1.00 92.56 170 ILE A C 1
ATOM 1353 O O . ILE A 1 170 ? -7.432 -13.307 0.945 1.00 92.56 170 ILE A O 1
ATOM 1357 N N . ASP A 1 171 ? -6.623 -14.055 2.888 1.00 89.44 171 ASP A N 1
ATOM 1358 C CA . ASP A 1 171 ? -7.695 -13.498 3.733 1.00 89.44 171 ASP A CA 1
ATOM 1359 C C . ASP A 1 171 ? -7.466 -12.035 4.153 1.00 89.44 171 ASP A C 1
ATOM 1361 O O . ASP A 1 171 ? -8.224 -11.479 4.942 1.00 89.44 171 ASP A O 1
ATOM 1365 N N . LYS A 1 172 ? -6.363 -11.413 3.742 1.00 92.94 172 LYS A N 1
ATOM 1366 C CA . LYS A 1 172 ? -5.946 -10.077 4.195 1.00 92.94 172 LYS A CA 1
ATOM 1367 C C . LYS A 1 172 ? -5.247 -9.342 3.057 1.00 92.94 172 LYS A C 1
ATOM 1369 O O . LYS A 1 172 ? -4.093 -8.920 3.170 1.00 92.94 172 LYS A O 1
ATOM 1374 N N . LEU A 1 173 ? -5.943 -9.274 1.926 1.00 95.25 173 LEU A N 1
ATOM 1375 C CA . LEU A 1 173 ? -5.418 -8.702 0.695 1.00 95.25 173 LEU A CA 1
ATOM 1376 C C . LEU A 1 173 ? -5.183 -7.198 0.839 1.00 95.25 173 LEU A C 1
ATOM 1378 O O . LEU A 1 173 ? -6.047 -6.453 1.298 1.00 95.25 173 LEU A O 1
ATOM 1382 N N . THR A 1 174 ? -4.021 -6.759 0.375 1.00 97.00 174 THR A N 1
ATOM 1383 C CA . THR A 1 174 ? -3.581 -5.363 0.444 1.00 97.00 174 THR A CA 1
ATOM 1384 C C . THR A 1 174 ? -3.990 -4.593 -0.816 1.00 97.00 174 THR A C 1
ATOM 1386 O O . THR A 1 174 ? -4.022 -5.154 -1.915 1.00 97.00 174 THR A O 1
ATOM 1389 N N . VAL A 1 175 ? -4.248 -3.288 -0.699 1.00 98.38 175 VAL A N 1
ATOM 1390 C CA . VAL A 1 175 ? -4.247 -2.379 -1.860 1.00 98.38 175 VAL A CA 1
ATOM 1391 C C . VAL A 1 175 ? -2.878 -1.716 -1.967 1.00 98.38 175 VAL A C 1
ATOM 1393 O O . VAL A 1 175 ? -2.403 -1.089 -1.021 1.00 98.38 175 VAL A O 1
ATOM 1396 N N . PHE A 1 176 ? -2.242 -1.843 -3.128 1.00 98.75 176 PHE A N 1
ATOM 1397 C CA . PHE A 1 176 ? -0.899 -1.325 -3.365 1.00 98.75 176 PHE A CA 1
ATOM 1398 C C . PHE A 1 176 ? -0.932 0.000 -4.130 1.00 98.75 176 PHE A C 1
ATOM 1400 O O . PHE A 1 176 ? -1.634 0.142 -5.129 1.00 98.75 176 PHE A O 1
ATOM 1407 N N . LEU A 1 177 ? -0.100 0.947 -3.709 1.00 98.56 177 LEU A N 1
ATOM 1408 C CA . LEU A 1 177 ? 0.286 2.133 -4.460 1.00 98.56 177 LEU A CA 1
ATOM 1409 C C . LEU A 1 177 ? 1.806 2.137 -4.610 1.00 98.56 177 LEU A C 1
ATOM 1411 O O . LEU A 1 177 ? 2.543 2.428 -3.669 1.00 98.56 177 LEU A O 1
ATOM 1415 N N . VAL A 1 178 ? 2.276 1.807 -5.810 1.00 97.94 178 VAL A N 1
ATOM 1416 C CA . VAL A 1 178 ? 3.705 1.689 -6.111 1.00 97.94 178 VAL A CA 1
ATOM 1417 C C . VAL A 1 178 ? 4.100 2.805 -7.065 1.00 97.94 178 VAL A C 1
ATOM 1419 O O . VAL A 1 178 ? 3.874 2.726 -8.275 1.00 97.94 178 VAL A O 1
ATOM 1422 N N . ALA A 1 179 ? 4.700 3.855 -6.505 1.00 93.56 179 ALA A N 1
ATOM 1423 C CA . ALA A 1 179 ? 5.188 5.022 -7.227 1.00 93.56 179 ALA A CA 1
ATOM 1424 C C . ALA A 1 179 ? 6.637 4.795 -7.700 1.00 93.56 179 ALA A C 1
ATOM 1426 O O . ALA A 1 179 ? 7.569 5.450 -7.232 1.00 93.56 179 ALA A O 1
ATOM 1427 N N . SER A 1 180 ? 6.796 3.847 -8.625 1.00 93.75 180 SER A N 1
ATOM 1428 C CA . SER A 1 180 ? 8.073 3.411 -9.208 1.00 93.75 180 SER A CA 1
ATOM 1429 C C . SER A 1 180 ? 8.028 3.431 -10.744 1.00 93.75 180 SER A C 1
ATOM 1431 O O . SER A 1 180 ? 7.026 3.852 -11.327 1.00 93.75 180 SER A O 1
ATOM 1433 N N . CYS A 1 181 ? 9.108 3.041 -11.414 1.00 91.06 181 CYS A N 1
ATOM 1434 C CA . CYS A 1 181 ? 9.154 2.794 -12.854 1.00 91.06 181 CYS A CA 1
ATOM 1435 C C . CYS A 1 181 ? 8.761 1.343 -13.164 1.00 91.06 181 CYS A C 1
ATOM 1437 O O . CYS A 1 181 ? 9.203 0.433 -12.477 1.00 91.06 181 CYS A O 1
ATOM 1439 N N . GLU A 1 182 ? 7.965 1.131 -14.216 1.00 91.00 182 GLU A N 1
ATOM 1440 C CA . GLU A 1 182 ? 7.742 -0.172 -14.878 1.00 91.00 182 GLU A CA 1
ATOM 1441 C C . GLU A 1 182 ? 7.485 -1.374 -13.968 1.00 91.00 182 GLU A C 1
ATOM 1443 O O . GLU A 1 182 ? 7.850 -2.493 -14.313 1.00 91.00 182 GLU A O 1
ATOM 1448 N N . PHE A 1 183 ? 6.797 -1.191 -12.844 1.00 96.19 183 PHE A N 1
ATOM 1449 C CA . PHE A 1 183 ? 6.524 -2.307 -11.940 1.00 96.19 183 PHE A CA 1
ATOM 1450 C C . PHE A 1 183 ? 5.360 -3.194 -12.424 1.00 96.19 183 PHE A C 1
ATOM 1452 O O . PHE A 1 183 ? 5.392 -4.417 -12.279 1.00 96.19 183 PHE A O 1
ATOM 1459 N N . GLY A 1 184 ? 4.342 -2.596 -13.056 1.00 95.81 184 GLY A N 1
ATOM 1460 C CA . GLY A 1 184 ? 3.160 -3.284 -13.591 1.00 95.81 184 GLY A CA 1
ATOM 1461 C C . GLY A 1 184 ? 2.944 -3.288 -15.118 1.00 95.81 184 GLY A C 1
ATOM 1462 O O . GLY A 1 184 ? 1.781 -3.170 -15.505 1.00 95.81 184 GLY A O 1
ATOM 1463 N N . PRO A 1 185 ? 3.953 -3.354 -16.017 1.00 95.44 185 PRO A N 1
ATOM 1464 C CA . PRO A 1 185 ? 3.712 -3.624 -17.436 1.00 95.44 185 PRO A CA 1
ATOM 1465 C C . PRO A 1 185 ? 2.973 -4.955 -17.605 1.00 95.44 185 PRO A C 1
ATOM 1467 O O . PRO A 1 185 ? 3.323 -5.919 -16.944 1.00 95.44 185 PRO A O 1
ATOM 1470 N N . TYR A 1 186 ? 1.981 -5.006 -18.492 1.00 94.44 186 TYR A N 1
ATOM 1471 C CA . TYR A 1 186 ? 1.110 -6.180 -18.694 1.00 94.44 186 TYR A CA 1
ATOM 1472 C C . TYR A 1 186 ? 0.907 -6.529 -20.173 1.00 94.44 186 TYR A C 1
ATOM 1474 O O . TYR A 1 186 ? -0.044 -7.212 -20.557 1.00 94.44 186 TYR A O 1
ATOM 1482 N N . ASP A 1 187 ? 1.733 -5.957 -21.043 1.00 92.00 187 ASP A N 1
ATOM 1483 C CA . ASP A 1 187 ? 1.586 -6.035 -22.492 1.00 92.00 187 ASP A CA 1
ATOM 1484 C C . ASP A 1 187 ? 2.678 -6.873 -23.171 1.00 92.00 187 ASP A C 1
ATOM 1486 O O . ASP A 1 187 ? 2.697 -6.984 -24.395 1.00 92.00 187 ASP A O 1
ATOM 1490 N N . ASN A 1 188 ? 3.555 -7.505 -22.384 1.00 89.81 188 ASN A N 1
ATOM 1491 C CA . ASN A 1 188 ? 4.532 -8.469 -22.872 1.00 89.81 188 ASN A CA 1
ATOM 1492 C C . ASN A 1 188 ? 4.029 -9.910 -22.640 1.00 89.81 188 ASN A C 1
ATOM 1494 O O . ASN A 1 188 ? 4.083 -10.393 -21.513 1.00 89.81 188 ASN A O 1
ATOM 1498 N N . PRO A 1 189 ? 3.603 -10.649 -23.682 1.00 84.62 189 PRO A N 1
ATOM 1499 C CA . PRO A 1 189 ? 3.102 -12.016 -23.516 1.00 84.62 189 PRO A CA 1
ATOM 1500 C C . PRO A 1 189 ? 4.185 -13.020 -23.084 1.00 84.62 189 PRO A C 1
ATOM 1502 O O . PRO A 1 189 ? 3.857 -14.118 -22.645 1.00 84.62 189 PRO A O 1
ATOM 1505 N N . GLY A 1 190 ? 5.470 -12.676 -23.225 1.00 89.44 190 GLY A N 1
ATOM 1506 C CA . GLY A 1 190 ? 6.590 -13.528 -22.821 1.00 89.44 190 GLY A CA 1
ATOM 1507 C C . GLY A 1 190 ? 7.050 -13.320 -21.377 1.00 89.44 190 GLY A C 1
ATOM 1508 O O . GLY A 1 190 ? 7.931 -14.046 -20.925 1.00 89.44 190 GLY A O 1
ATOM 1509 N N . HIS A 1 191 ? 6.508 -12.329 -20.662 1.00 90.69 191 HIS A N 1
ATOM 1510 C CA . HIS A 1 191 ? 6.957 -11.995 -19.316 1.00 90.69 191 HIS A CA 1
ATOM 1511 C C . HIS A 1 191 ? 5.835 -11.369 -18.486 1.00 90.69 191 HIS A C 1
ATOM 1513 O O . HIS A 1 191 ? 5.391 -10.264 -18.785 1.00 90.69 191 HIS A O 1
ATOM 1519 N N . ILE A 1 192 ? 5.469 -12.035 -17.390 1.00 96.31 192 ILE A N 1
ATOM 1520 C CA . ILE A 1 192 ? 4.539 -11.508 -16.388 1.00 96.31 192 ILE A CA 1
ATOM 1521 C C . ILE A 1 192 ? 5.330 -10.680 -15.372 1.00 96.31 192 ILE A C 1
ATOM 1523 O O . ILE A 1 192 ? 6.288 -11.184 -14.781 1.00 96.31 192 ILE A O 1
ATOM 1527 N N . SER A 1 193 ? 4.964 -9.417 -15.171 1.00 97.31 193 SER A N 1
ATOM 1528 C CA . SER A 1 193 ? 5.655 -8.538 -14.226 1.00 97.31 193 SER A CA 1
ATOM 1529 C C . SER A 1 193 ? 5.369 -8.892 -12.763 1.00 97.31 193 SER A C 1
ATOM 1531 O O . SER A 1 193 ? 4.325 -9.452 -12.424 1.00 97.31 193 SER A O 1
ATOM 1533 N N . THR A 1 194 ? 6.262 -8.500 -11.851 1.00 97.31 194 THR A N 1
ATOM 1534 C CA . THR A 1 194 ? 6.020 -8.605 -10.402 1.00 97.31 194 THR A CA 1
ATOM 1535 C C . THR A 1 194 ? 4.734 -7.882 -9.993 1.00 97.31 194 THR A C 1
ATOM 1537 O O . THR A 1 194 ? 3.973 -8.403 -9.180 1.00 97.31 194 THR A O 1
ATOM 1540 N N . GLY A 1 195 ? 4.438 -6.725 -10.597 1.00 97.31 195 GLY A N 1
ATOM 1541 C CA . GLY A 1 195 ? 3.178 -6.010 -10.393 1.00 97.31 195 GLY A CA 1
ATOM 1542 C C . GLY A 1 195 ? 1.939 -6.782 -10.864 1.00 97.31 195 GLY A C 1
ATOM 1543 O O . GLY A 1 195 ? 0.913 -6.719 -10.192 1.00 97.31 195 GLY A O 1
ATOM 1544 N N . GLU A 1 196 ? 2.014 -7.550 -11.957 1.00 98.12 196 GLU A N 1
ATOM 1545 C CA . GLU A 1 196 ? 0.934 -8.470 -12.345 1.00 98.12 196 GLU A CA 1
ATOM 1546 C C . GLU A 1 196 ? 0.772 -9.591 -11.304 1.00 98.12 196 GLU A C 1
ATOM 1548 O O . GLU A 1 196 ? -0.347 -9.869 -10.866 1.00 98.12 196 GLU A O 1
ATOM 1553 N N . TYR A 1 197 ? 1.874 -10.185 -10.827 1.00 98.12 197 TYR A N 1
ATOM 1554 C CA . TYR A 1 197 ? 1.837 -11.258 -9.824 1.00 98.12 197 TYR A CA 1
ATOM 1555 C C . TYR A 1 197 ? 1.187 -10.861 -8.495 1.00 98.12 197 TYR A C 1
ATOM 1557 O O . TYR A 1 197 ? 0.634 -11.733 -7.823 1.00 98.12 197 TYR A O 1
ATOM 1565 N N . VAL A 1 198 ? 1.138 -9.569 -8.149 1.00 98.12 198 VAL A N 1
ATOM 1566 C CA . VAL A 1 198 ? 0.352 -9.083 -6.998 1.00 98.12 198 VAL A CA 1
ATOM 1567 C C . VAL A 1 198 ? -1.117 -9.520 -7.107 1.00 98.12 198 VAL A C 1
ATOM 1569 O O . VAL A 1 198 ? -1.717 -9.918 -6.107 1.00 98.12 198 VAL A O 1
ATOM 1572 N N . LEU A 1 199 ? -1.698 -9.515 -8.311 1.00 98.12 199 LEU A N 1
ATOM 1573 C CA . LEU A 1 199 ? -3.055 -10.022 -8.545 1.00 98.12 199 LEU A CA 1
ATOM 1574 C C . LEU A 1 199 ? -3.081 -11.510 -8.891 1.00 98.12 199 LEU A C 1
ATOM 1576 O O . LEU A 1 199 ? -4.015 -12.200 -8.490 1.00 98.12 199 LEU A O 1
ATOM 1580 N N . LEU A 1 200 ? -2.070 -12.016 -9.597 1.00 97.69 200 LEU A N 1
ATOM 1581 C CA . LEU A 1 200 ? -2.087 -13.379 -10.139 1.00 97.69 200 LEU A CA 1
ATOM 1582 C C . LEU A 1 200 ? -1.640 -14.469 -9.147 1.00 97.69 200 LEU A C 1
ATOM 1584 O O . LEU A 1 200 ? -1.897 -15.642 -9.403 1.00 97.69 200 LEU A O 1
ATOM 1588 N N . SER A 1 201 ? -0.986 -14.116 -8.033 1.00 96.69 201 SER A N 1
ATOM 1589 C CA . SER A 1 201 ? -0.569 -15.087 -7.007 1.00 96.69 201 SER A CA 1
ATOM 1590 C C . SER A 1 201 ? -1.792 -15.742 -6.334 1.00 96.69 201 SER A C 1
ATOM 1592 O O . SER A 1 201 ? -2.656 -15.018 -5.846 1.00 96.69 201 SER A O 1
ATOM 1594 N N . PRO A 1 202 ? -1.927 -17.078 -6.294 1.00 92.88 202 PRO A N 1
ATOM 1595 C CA . PRO A 1 202 ? -3.157 -17.727 -5.826 1.00 92.88 202 PRO A CA 1
ATOM 1596 C C . PRO A 1 202 ? -3.347 -17.702 -4.300 1.00 92.88 202 PRO A C 1
ATOM 1598 O O . PRO A 1 202 ? -4.483 -17.683 -3.838 1.00 92.88 202 PRO A O 1
ATOM 1601 N N . ASN A 1 203 ? -2.259 -17.670 -3.523 1.00 93.69 203 ASN A N 1
ATOM 1602 C CA . ASN A 1 203 ? -2.298 -17.819 -2.057 1.00 93.69 203 ASN A CA 1
ATOM 1603 C C . ASN A 1 203 ? -2.203 -16.485 -1.299 1.00 93.69 203 ASN A C 1
ATOM 1605 O O . ASN A 1 203 ? -2.365 -16.422 -0.084 1.00 93.69 203 ASN A O 1
ATOM 1609 N N . GLY A 1 204 ? -1.960 -15.388 -2.005 1.00 95.25 204 GLY A N 1
ATOM 1610 C CA . GLY A 1 204 ? -1.722 -14.089 -1.396 1.00 95.25 204 GLY A CA 1
ATOM 1611 C C . GLY A 1 204 ? -1.589 -13.014 -2.455 1.00 95.25 204 GLY A C 1
ATOM 1612 O O . GLY A 1 204 ? -1.961 -13.222 -3.610 1.00 95.25 204 GLY A O 1
ATOM 1613 N N . GLY A 1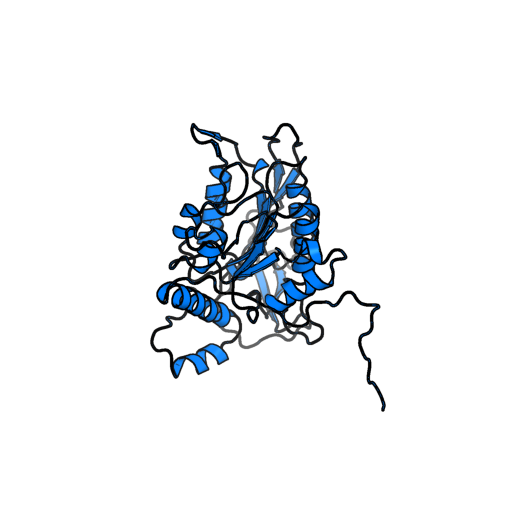 205 ? -1.084 -11.844 -2.086 1.00 96.94 205 GLY A N 1
ATOM 1614 C CA . GLY A 1 205 ? -1.017 -10.700 -2.991 1.00 96.94 205 GLY A CA 1
ATOM 1615 C C . GLY A 1 205 ? -1.838 -9.516 -2.523 1.00 96.94 205 GLY A C 1
ATOM 1616 O O . GLY A 1 205 ? -2.013 -9.252 -1.330 1.00 96.94 205 GLY A O 1
ATOM 1617 N N . GLY A 1 206 ? -2.331 -8.786 -3.514 1.00 97.12 206 GLY A N 1
ATOM 1618 C CA . GLY A 1 206 ? -3.212 -7.652 -3.332 1.00 97.12 206 GLY A CA 1
ATOM 1619 C C . GLY A 1 206 ? -4.568 -7.862 -3.979 1.00 97.12 206 GLY A C 1
ATOM 1620 O O . GLY A 1 206 ? -4.724 -8.662 -4.901 1.00 97.12 206 GLY A O 1
ATOM 1621 N N . ALA A 1 207 ? -5.541 -7.092 -3.502 1.00 96.81 207 ALA A N 1
ATOM 1622 C CA . ALA A 1 207 ? -6.837 -6.953 -4.159 1.00 96.81 207 ALA A CA 1
ATOM 1623 C C . ALA A 1 207 ? -6.727 -6.060 -5.404 1.00 96.81 207 ALA A C 1
ATOM 1625 O O . ALA A 1 207 ? -7.482 -6.214 -6.362 1.00 96.81 207 ALA A O 1
ATOM 1626 N N . ALA A 1 208 ? -5.775 -5.123 -5.383 1.00 98.44 208 ALA A N 1
ATOM 1627 C CA . ALA A 1 208 ? -5.469 -4.224 -6.481 1.00 98.44 208 ALA A CA 1
ATOM 1628 C C . ALA A 1 208 ? -4.082 -3.591 -6.312 1.00 98.44 208 ALA A C 1
ATOM 1630 O O . ALA A 1 208 ? -3.559 -3.482 -5.198 1.00 98.44 208 ALA A O 1
ATOM 1631 N N . ILE A 1 209 ? -3.525 -3.103 -7.418 1.00 98.62 209 ILE A N 1
ATOM 1632 C CA . ILE A 1 209 ? -2.317 -2.282 -7.442 1.00 98.62 209 ILE A CA 1
ATOM 1633 C C . ILE A 1 209 ? -2.483 -1.090 -8.386 1.00 98.62 209 ILE A C 1
ATOM 1635 O O . ILE A 1 209 ? -2.868 -1.220 -9.546 1.00 98.62 209 ILE A O 1
ATOM 1639 N N . MET A 1 210 ? -2.147 0.090 -7.879 1.00 98.12 210 MET A N 1
ATOM 1640 C CA . MET A 1 210 ? -2.004 1.324 -8.638 1.00 98.12 210 MET A CA 1
ATOM 1641 C C . MET A 1 210 ? -0.512 1.569 -8.875 1.00 98.12 210 MET A C 1
ATOM 1643 O O . MET A 1 210 ? 0.245 1.794 -7.927 1.00 98.12 210 MET A O 1
ATOM 1647 N N . THR A 1 211 ? -0.063 1.471 -10.124 1.00 96.81 211 THR A N 1
ATOM 1648 C CA . THR A 1 211 ? 1.368 1.535 -10.459 1.00 96.81 211 THR A CA 1
ATOM 1649 C C . THR A 1 211 ? 1.618 1.966 -11.904 1.00 96.81 211 THR A C 1
ATOM 1651 O O . THR A 1 211 ? 0.689 2.314 -12.630 1.00 96.81 211 THR A O 1
ATOM 1654 N N . THR A 1 212 ? 2.879 1.985 -12.332 1.00 94.62 212 THR A N 1
ATOM 1655 C CA . THR A 1 212 ? 3.297 2.374 -13.678 1.00 94.62 212 THR A CA 1
ATOM 1656 C C . THR A 1 212 ? 3.555 1.162 -14.579 1.00 94.62 212 THR A C 1
ATOM 1658 O O . THR A 1 212 ? 4.000 0.101 -14.148 1.00 94.62 212 THR A O 1
ATOM 1661 N N . THR A 1 213 ? 3.281 1.343 -15.868 1.00 93.50 213 THR A N 1
ATOM 1662 C CA . THR A 1 213 ? 3.460 0.366 -16.958 1.00 93.50 213 THR A CA 1
ATOM 1663 C C . THR A 1 213 ? 4.660 0.686 -17.846 1.00 93.50 213 THR A C 1
ATOM 1665 O O . THR A 1 213 ? 5.043 -0.135 -18.675 1.00 93.50 213 THR A O 1
ATOM 1668 N N . ARG A 1 214 ? 5.215 1.896 -17.709 1.00 91.75 214 ARG A N 1
ATOM 1669 C CA . ARG A 1 214 ? 6.364 2.436 -18.451 1.00 91.75 214 ARG A CA 1
ATOM 1670 C C . ARG A 1 214 ? 7.233 3.281 -17.533 1.00 91.75 214 ARG A C 1
ATOM 1672 O O . ARG A 1 214 ? 6.767 3.692 -16.466 1.00 91.75 214 ARG A O 1
ATOM 1679 N N . LEU A 1 215 ? 8.459 3.568 -17.968 1.00 88.62 215 LEU A N 1
ATOM 1680 C CA . LEU A 1 215 ? 9.363 4.475 -17.267 1.00 88.62 215 LEU A CA 1
ATOM 1681 C C . LEU A 1 215 ? 8.642 5.786 -16.934 1.00 88.62 215 LEU A C 1
ATOM 1683 O O . LEU A 1 215 ? 7.871 6.320 -17.738 1.00 88.62 215 LEU A O 1
ATOM 1687 N N . ALA A 1 216 ? 8.874 6.289 -15.726 1.00 84.56 216 ALA A N 1
ATOM 1688 C CA . ALA A 1 216 ? 8.214 7.469 -15.193 1.00 84.56 216 ALA A CA 1
ATOM 1689 C C . ALA A 1 216 ? 9.231 8.348 -14.469 1.00 84.56 216 ALA A C 1
ATOM 1691 O O . ALA A 1 216 ? 10.151 7.855 -13.825 1.00 84.56 216 ALA A O 1
ATOM 1692 N N . SER A 1 217 ? 9.070 9.669 -14.532 1.00 85.69 217 SER A N 1
ATOM 1693 C CA . SER A 1 217 ? 9.929 10.541 -13.731 1.00 85.69 217 SER A CA 1
ATOM 1694 C C . SER A 1 217 ? 9.542 10.460 -12.250 1.00 85.69 217 SER A C 1
ATOM 1696 O O . SER A 1 217 ? 8.356 10.426 -11.901 1.00 85.69 217 SER A O 1
ATOM 1698 N N . ALA A 1 218 ? 10.532 10.537 -11.356 1.00 85.00 218 ALA A N 1
ATOM 1699 C CA . ALA A 1 218 ? 10.296 10.596 -9.913 1.00 85.00 218 ALA A CA 1
ATOM 1700 C C . ALA A 1 218 ? 9.372 11.766 -9.513 1.00 85.00 218 ALA A C 1
ATOM 1702 O O . ALA A 1 218 ? 8.654 11.693 -8.512 1.00 85.00 218 ALA A O 1
ATOM 1703 N N . SER A 1 219 ? 9.364 12.860 -10.282 1.00 86.25 219 SER A N 1
ATOM 1704 C CA . SER A 1 219 ? 8.452 13.989 -10.072 1.00 86.25 219 SER A CA 1
ATOM 1705 C C . SER A 1 219 ? 6.995 13.604 -10.352 1.00 86.25 219 SER A C 1
ATOM 1707 O O . SER A 1 219 ? 6.156 13.812 -9.476 1.00 86.25 219 SER A O 1
ATOM 1709 N N . ASN A 1 220 ? 6.705 12.973 -11.497 1.00 87.94 220 ASN A N 1
ATOM 1710 C CA . ASN A 1 220 ? 5.348 12.532 -11.848 1.00 87.94 220 ASN A CA 1
ATOM 1711 C C . ASN A 1 220 ? 4.833 11.474 -10.862 1.00 87.94 220 ASN A C 1
ATOM 1713 O O . ASN A 1 220 ? 3.714 11.588 -10.364 1.00 87.94 220 ASN A O 1
ATOM 1717 N N . ASN A 1 221 ? 5.679 10.502 -10.504 1.00 90.31 221 ASN A N 1
ATOM 1718 C CA . ASN A 1 221 ? 5.350 9.477 -9.511 1.00 90.31 221 ASN A CA 1
ATOM 1719 C C . ASN A 1 221 ? 4.985 10.091 -8.155 1.00 90.31 221 ASN A C 1
ATOM 1721 O O . ASN A 1 221 ? 3.992 9.712 -7.542 1.00 90.31 221 ASN A O 1
ATOM 1725 N N . GLY A 1 222 ? 5.752 11.090 -7.704 1.00 90.31 222 GLY A N 1
ATOM 1726 C CA . GLY A 1 222 ? 5.444 11.807 -6.465 1.00 90.31 222 GLY A CA 1
ATOM 1727 C C . GLY A 1 222 ? 4.134 12.592 -6.525 1.00 90.31 222 GLY A C 1
ATOM 1728 O O . GLY A 1 222 ? 3.412 12.654 -5.533 1.00 90.31 222 GLY A O 1
ATOM 1729 N N . ALA A 1 223 ? 3.817 13.193 -7.669 1.00 89.69 223 ALA A N 1
ATOM 1730 C CA . ALA A 1 223 ? 2.600 13.977 -7.823 1.00 89.69 223 ALA A CA 1
ATOM 1731 C C . ALA A 1 223 ? 1.344 13.088 -7.849 1.00 89.69 223 ALA A C 1
ATOM 1733 O O . ALA A 1 223 ? 0.391 13.380 -7.128 1.00 89.69 223 ALA A O 1
ATOM 1734 N N . ILE A 1 224 ? 1.374 11.965 -8.580 1.00 91.06 224 ILE A N 1
ATOM 1735 C CA . ILE A 1 224 ? 0.296 10.963 -8.543 1.00 91.06 224 ILE A CA 1
ATOM 1736 C C . ILE A 1 224 ? 0.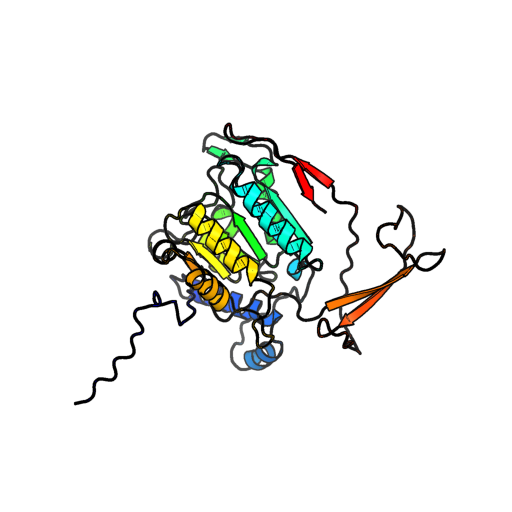136 10.398 -7.136 1.00 91.06 224 ILE A C 1
ATOM 1738 O O . ILE A 1 224 ? -0.980 10.375 -6.623 1.00 91.06 224 ILE A O 1
ATOM 1742 N N . ASN A 1 225 ? 1.237 9.978 -6.502 1.00 94.50 225 ASN A N 1
ATOM 1743 C CA . ASN A 1 225 ? 1.181 9.420 -5.155 1.00 94.50 225 ASN A CA 1
ATOM 1744 C C . ASN A 1 225 ? 0.534 10.422 -4.188 1.00 94.50 225 ASN A C 1
ATOM 1746 O O . ASN A 1 225 ? -0.430 10.096 -3.507 1.00 94.50 225 ASN A O 1
ATOM 1750 N N . SER A 1 226 ? 0.971 11.686 -4.221 1.00 93.69 226 SER A N 1
ATOM 1751 C CA . SER A 1 226 ? 0.388 12.742 -3.390 1.00 93.69 226 SER A CA 1
ATOM 1752 C C . SER A 1 226 ? -1.112 12.940 -3.627 1.00 93.69 226 SER A C 1
ATOM 1754 O O . SER A 1 226 ? -1.839 13.161 -2.663 1.00 93.69 226 SER A O 1
ATOM 1756 N N . ALA A 1 227 ? -1.571 12.891 -4.880 1.00 93.69 227 ALA A N 1
ATOM 1757 C CA . ALA A 1 227 ? -2.979 13.089 -5.216 1.00 93.69 227 ALA A CA 1
ATOM 1758 C C . ALA A 1 227 ? -3.850 11.883 -4.834 1.00 93.69 227 ALA A C 1
ATOM 1760 O O . ALA A 1 227 ? -4.978 12.066 -4.389 1.00 93.69 227 ALA A O 1
ATOM 1761 N N . ILE A 1 228 ? -3.340 10.654 -4.958 1.00 95.56 228 ILE A N 1
ATOM 1762 C CA . ILE A 1 228 ? -4.052 9.463 -4.473 1.00 95.56 228 ILE A CA 1
ATOM 1763 C C . ILE A 1 228 ? -4.115 9.487 -2.946 1.00 95.56 228 ILE A C 1
ATOM 1765 O O . ILE A 1 228 ? -5.188 9.319 -2.376 1.00 95.56 228 ILE A O 1
ATOM 1769 N N . MET A 1 229 ? -2.996 9.768 -2.274 1.00 95.75 229 MET A N 1
ATOM 1770 C CA . MET A 1 229 ? -2.939 9.816 -0.810 1.00 95.75 229 MET A CA 1
ATOM 1771 C C . MET A 1 229 ? -3.879 10.863 -0.207 1.00 95.75 229 MET A C 1
ATOM 1773 O O . MET A 1 229 ? -4.375 10.644 0.893 1.00 95.75 229 MET A O 1
ATOM 1777 N N . SER A 1 230 ? -4.170 11.966 -0.912 1.00 94.50 230 SER A N 1
ATOM 1778 C CA . SER A 1 230 ? -5.124 12.970 -0.422 1.00 94.50 230 SER A CA 1
ATOM 1779 C C . SER A 1 230 ? -6.580 12.502 -0.421 1.00 94.50 230 SER A C 1
ATOM 1781 O O . SER A 1 230 ? -7.400 13.151 0.212 1.00 94.50 230 SER A O 1
ATOM 1783 N N . VAL A 1 231 ? -6.911 11.418 -1.133 1.00 95.12 231 VAL A N 1
ATOM 1784 C CA . VAL A 1 231 ? -8.284 10.885 -1.220 1.00 95.12 231 VAL A CA 1
ATOM 1785 C C . VAL A 1 231 ? -8.410 9.425 -0.769 1.00 95.12 231 VAL A C 1
ATOM 1787 O O . VAL A 1 231 ? -9.524 8.939 -0.597 1.00 95.12 231 VAL A O 1
ATOM 1790 N N . ALA A 1 232 ? -7.295 8.717 -0.553 1.00 94.94 232 ALA A N 1
ATOM 1791 C CA . ALA A 1 232 ? -7.265 7.277 -0.275 1.00 94.94 232 ALA A CA 1
ATOM 1792 C C . ALA A 1 232 ? -8.122 6.863 0.935 1.00 94.94 232 ALA A C 1
ATOM 1794 O O . ALA A 1 232 ? -8.793 5.833 0.900 1.00 94.94 232 ALA A O 1
ATOM 1795 N N . LEU A 1 233 ? -8.117 7.680 1.990 1.00 93.12 233 LEU A N 1
ATOM 1796 C CA . LEU A 1 233 ? -8.883 7.461 3.223 1.00 93.12 233 LEU A CA 1
ATOM 1797 C C . LEU A 1 233 ? -10.000 8.496 3.417 1.00 93.12 233 LEU A C 1
ATOM 1799 O O . LEU A 1 233 ? -10.597 8.568 4.490 1.00 93.12 233 LEU A O 1
ATOM 1803 N N . ASP A 1 234 ? -10.271 9.303 2.391 1.00 91.38 234 ASP A N 1
ATOM 1804 C CA . ASP A 1 234 ? -11.303 10.331 2.426 1.00 91.38 234 ASP A CA 1
ATOM 1805 C C . ASP A 1 234 ? -12.627 9.818 1.839 1.00 91.38 234 ASP A C 1
ATOM 1807 O O . ASP A 1 234 ? -12.720 8.732 1.248 1.00 91.38 234 ASP A O 1
ATOM 1811 N N . LYS A 1 235 ? -13.674 10.622 2.010 1.00 90.06 235 LYS A N 1
ATOM 1812 C CA . LYS A 1 235 ? -15.000 10.408 1.442 1.00 90.06 235 LYS A CA 1
ATOM 1813 C C . LYS A 1 235 ? -15.280 11.451 0.364 1.00 90.06 235 LYS A C 1
ATOM 1815 O O . LYS A 1 235 ? -14.893 12.611 0.444 1.00 90.06 235 LYS A O 1
ATOM 1820 N N . GLN A 1 236 ? -15.989 11.024 -0.666 1.00 90.19 236 GLN A N 1
ATOM 1821 C CA . GLN A 1 236 ? -16.547 11.897 -1.686 1.00 90.19 236 GLN A CA 1
ATOM 1822 C C . GLN A 1 236 ? -17.608 12.832 -1.071 1.00 90.19 236 GLN A C 1
ATOM 1824 O O . GLN A 1 236 ? -18.145 12.531 -0.001 1.00 90.19 236 GLN A O 1
ATOM 1829 N N . PRO A 1 237 ? -18.011 13.920 -1.760 1.00 89.44 237 PRO A N 1
ATOM 1830 C CA . PRO A 1 237 ? -19.041 14.841 -1.261 1.00 89.44 237 PRO A CA 1
ATOM 1831 C C . PRO A 1 237 ? -20.391 14.188 -0.918 1.00 89.44 237 PRO A C 1
ATOM 1833 O O . PRO A 1 237 ? -21.157 14.724 -0.126 1.00 89.44 237 PRO A O 1
ATOM 1836 N N . ASN A 1 238 ? -20.690 13.023 -1.502 1.00 86.44 238 ASN A N 1
ATOM 1837 C CA . ASN A 1 238 ? -21.884 12.227 -1.197 1.00 86.44 238 ASN A CA 1
ATOM 1838 C C . ASN A 1 238 ? -21.721 11.316 0.042 1.00 86.44 238 ASN A C 1
ATOM 1840 O O . ASN A 1 238 ? -22.584 10.478 0.297 1.00 86.44 238 ASN A O 1
ATOM 184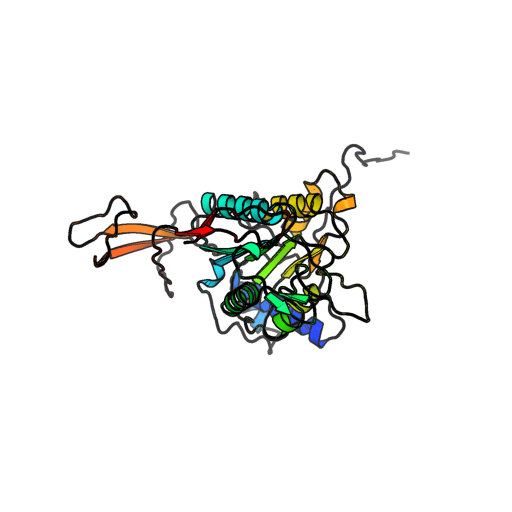4 N N . GLY A 1 239 ? -20.607 11.431 0.771 1.00 86.06 239 GLY A N 1
ATOM 1845 C CA . GLY A 1 239 ? -20.290 10.652 1.967 1.00 86.06 239 GLY A CA 1
ATOM 1846 C C . GLY A 1 239 ? -19.775 9.234 1.704 1.00 86.06 239 GLY A C 1
ATOM 1847 O O . GLY A 1 239 ? -19.456 8.528 2.662 1.00 86.06 239 GLY A O 1
ATOM 1848 N N . LYS A 1 240 ? -19.672 8.794 0.444 1.00 87.31 240 LYS A N 1
ATOM 1849 C CA . LYS A 1 240 ? -19.145 7.466 0.098 1.00 87.31 240 LYS A CA 1
ATOM 1850 C C . LYS A 1 240 ? -17.618 7.483 -0.007 1.00 87.31 240 LYS A C 1
ATOM 1852 O O . LYS A 1 240 ? -17.064 8.496 -0.427 1.00 87.31 240 LYS A O 1
ATOM 1857 N N . PRO A 1 241 ? -16.929 6.373 0.295 1.00 90.75 241 PRO A N 1
ATOM 1858 C CA . PRO A 1 241 ? -15.517 6.212 -0.037 1.00 90.75 241 PRO A CA 1
ATOM 1859 C C . PRO A 1 241 ? -15.223 6.499 -1.514 1.00 90.75 241 PRO A C 1
ATOM 1861 O O . PRO A 1 241 ? -16.081 6.313 -2.384 1.00 90.75 241 PRO A O 1
ATOM 1864 N N . TYR A 1 242 ? -13.997 6.919 -1.815 1.00 94.75 242 TYR A N 1
ATOM 1865 C CA . TYR A 1 242 ? -13.504 6.869 -3.190 1.00 94.75 242 TYR A CA 1
ATOM 1866 C C . TYR A 1 242 ? -13.320 5.411 -3.622 1.00 94.75 242 TYR A C 1
ATOM 1868 O O . TYR A 1 242 ? -12.750 4.606 -2.881 1.00 94.75 242 TYR A O 1
ATOM 1876 N N . THR A 1 243 ? -13.771 5.084 -4.833 1.00 96.25 243 THR A N 1
ATOM 1877 C CA . THR A 1 243 ? -13.377 3.830 -5.484 1.00 96.25 243 THR A CA 1
ATOM 1878 C C . THR A 1 243 ? -11.919 3.930 -5.935 1.00 96.25 243 THR A C 1
ATOM 1880 O O . THR A 1 243 ? -11.417 5.029 -6.181 1.00 96.25 243 THR A O 1
ATOM 1883 N N . LEU A 1 244 ? -11.218 2.807 -6.085 1.00 97.81 244 LEU A N 1
ATOM 1884 C CA . LEU A 1 244 ? -9.840 2.769 -6.580 1.00 97.81 244 LEU A CA 1
ATOM 1885 C C . LEU A 1 244 ? -9.739 3.426 -7.959 1.00 97.81 244 LEU A C 1
ATOM 1887 O O . LEU A 1 244 ? -8.810 4.185 -8.240 1.00 97.81 244 LEU A O 1
ATOM 1891 N N . GLY A 1 245 ? -10.739 3.190 -8.806 1.00 97.00 245 GLY A N 1
ATOM 1892 C CA . GLY A 1 245 ? -10.859 3.837 -10.098 1.00 97.00 245 GLY A CA 1
ATOM 1893 C C . GLY A 1 245 ? -11.008 5.359 -9.996 1.00 97.00 245 GLY A C 1
ATOM 1894 O O . GLY A 1 245 ? -10.336 6.095 -10.724 1.00 97.00 245 GLY A O 1
ATOM 1895 N N . ASP A 1 246 ? -11.841 5.848 -9.072 1.00 96.00 246 ASP A N 1
ATOM 1896 C CA . ASP A 1 246 ? -11.997 7.283 -8.820 1.00 96.00 246 ASP A CA 1
ATOM 1897 C C . ASP A 1 246 ? -10.727 7.919 -8.251 1.00 96.00 246 ASP A C 1
ATOM 1899 O O . ASP A 1 246 ? -10.418 9.046 -8.629 1.00 96.00 246 ASP A O 1
ATOM 1903 N N . MET A 1 247 ? -9.956 7.212 -7.417 1.00 96.00 247 MET A N 1
ATOM 1904 C CA . MET A 1 247 ? -8.657 7.697 -6.930 1.00 96.00 247 MET A CA 1
ATOM 1905 C C . MET A 1 247 ? -7.680 7.923 -8.090 1.00 96.00 247 MET A C 1
ATOM 1907 O O . MET A 1 247 ? -7.063 8.986 -8.192 1.00 96.00 247 MET A O 1
ATOM 1911 N N . VAL A 1 248 ? -7.574 6.958 -9.013 1.00 94.88 248 VAL A N 1
ATOM 1912 C CA . VAL A 1 248 ? -6.716 7.092 -10.203 1.00 94.88 248 VAL A CA 1
ATOM 1913 C C . VAL A 1 248 ? -7.211 8.208 -11.123 1.00 94.88 248 VAL A C 1
ATOM 1915 O O . VAL A 1 248 ? -6.408 9.009 -11.606 1.00 94.88 248 VAL A O 1
ATOM 1918 N N . LYS A 1 249 ? -8.527 8.303 -11.348 1.00 93.06 249 LYS A N 1
ATOM 1919 C CA . LYS A 1 249 ? -9.143 9.377 -12.142 1.00 93.06 249 LYS A CA 1
ATOM 1920 C C . LYS A 1 249 ? -8.870 10.750 -11.527 1.00 93.06 249 LYS A C 1
ATOM 1922 O O . LYS A 1 249 ? -8.441 11.663 -12.231 1.00 93.06 249 LYS A O 1
ATOM 1927 N N . TYR A 1 250 ? -9.070 10.885 -10.216 1.00 92.62 250 TYR A N 1
ATOM 1928 C CA . TYR A 1 250 ? -8.790 12.101 -9.460 1.00 92.62 250 TYR A CA 1
ATOM 1929 C C . TYR A 1 250 ? -7.332 12.524 -9.637 1.00 92.62 250 TYR A C 1
ATOM 1931 O O . TYR A 1 250 ? -7.077 13.656 -10.048 1.00 92.62 250 TYR A O 1
ATOM 1939 N N . ALA A 1 251 ? -6.388 11.604 -9.422 1.00 91.56 251 ALA A N 1
ATOM 1940 C CA . ALA A 1 251 ? -4.962 11.889 -9.528 1.00 91.56 251 ALA A CA 1
ATOM 1941 C C . ALA A 1 251 ? -4.536 12.314 -10.939 1.00 91.56 251 ALA A C 1
ATOM 1943 O O . ALA A 1 251 ? -3.758 13.255 -11.089 1.00 91.56 251 ALA A O 1
ATOM 1944 N N . LYS A 1 252 ? -5.073 11.669 -11.981 1.00 89.44 252 LYS A N 1
ATOM 1945 C CA . LYS A 1 252 ? -4.771 12.022 -13.376 1.00 89.44 252 LYS A CA 1
ATOM 1946 C C . LYS A 1 252 ? -5.366 13.369 -13.793 1.00 89.44 252 LYS A C 1
ATOM 1948 O O . LYS A 1 252 ? -4.735 14.092 -14.557 1.00 89.44 252 LYS A O 1
ATOM 1953 N N . ASN A 1 253 ? -6.538 13.723 -13.268 1.00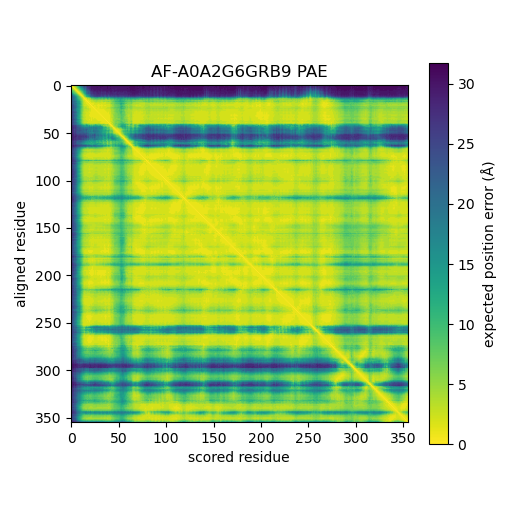 88.62 253 ASN A N 1
ATOM 1954 C CA . ASN A 1 253 ? -7.214 14.985 -13.586 1.00 88.62 253 ASN A CA 1
ATOM 1955 C C . ASN A 1 253 ? -6.659 16.188 -12.808 1.00 88.62 253 ASN A C 1
ATOM 1957 O O . ASN A 1 253 ? -6.773 17.315 -13.281 1.00 88.62 253 ASN A O 1
ATOM 1961 N N . HIS A 1 254 ? -6.043 15.966 -11.644 1.00 80.81 254 HIS A N 1
ATOM 1962 C CA . HIS A 1 254 ? -5.452 17.022 -10.808 1.00 80.81 254 HIS A CA 1
ATOM 1963 C C . HIS A 1 254 ? -3.952 17.232 -11.063 1.00 80.81 254 HIS A C 1
ATOM 1965 O O . HIS A 1 254 ? -3.249 17.823 -10.244 1.00 80.81 254 HIS A O 1
ATOM 1971 N N . HIS A 1 255 ? -3.448 16.764 -12.206 1.00 74.06 255 HIS A N 1
ATOM 1972 C CA . HIS A 1 255 ? -2.045 16.881 -12.570 1.00 74.06 255 HIS A CA 1
ATOM 1973 C C . HIS A 1 255 ? -1.864 17.724 -13.835 1.00 74.06 255 HIS A C 1
ATOM 1975 O O . HIS A 1 255 ? -2.438 17.447 -14.885 1.00 74.06 255 HIS A O 1
ATOM 1981 N N . ASN A 1 256 ? -0.986 18.724 -13.759 1.00 67.12 256 ASN A N 1
ATOM 1982 C CA . ASN A 1 256 ? -0.765 19.702 -14.833 1.00 67.12 256 ASN A CA 1
ATOM 1983 C C . ASN A 1 256 ? 0.017 19.151 -16.043 1.00 67.12 256 ASN A C 1
ATOM 1985 O O . ASN A 1 256 ? 0.280 19.885 -16.992 1.00 67.12 256 ASN A O 1
ATOM 1989 N N . ASN A 1 257 ? 0.411 17.876 -16.018 1.00 69.38 257 ASN A N 1
ATOM 1990 C CA . ASN A 1 257 ? 1.101 17.201 -17.117 1.00 6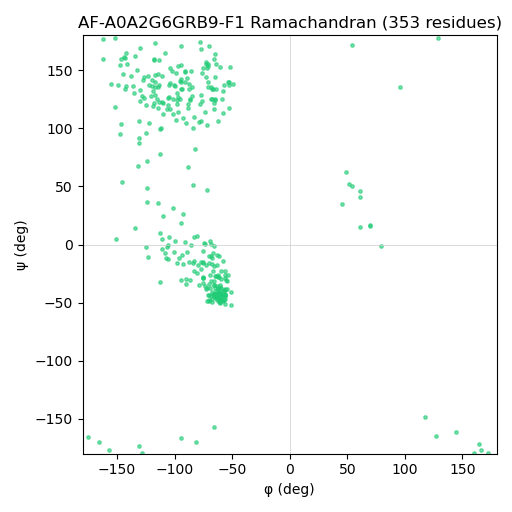9.38 257 ASN A CA 1
ATOM 1991 C C . ASN A 1 257 ? 0.425 15.847 -17.416 1.00 69.38 257 ASN A C 1
ATOM 1993 O O . ASN A 1 257 ? 0.835 14.840 -16.841 1.00 69.38 257 ASN A O 1
ATOM 1997 N N . PRO A 1 258 ? -0.605 15.812 -18.277 1.00 64.00 258 PRO A N 1
ATOM 1998 C CA . PRO A 1 258 ? -1.395 14.611 -18.564 1.00 64.00 258 PRO A CA 1
ATOM 1999 C C . PRO A 1 258 ? -0.600 13.507 -19.270 1.00 64.00 258 PRO A C 1
ATOM 2001 O O . PRO A 1 258 ? -0.815 12.325 -19.008 1.00 64.00 258 PRO A O 1
ATOM 2004 N N . SER A 1 259 ? 0.343 13.873 -20.149 1.00 65.19 259 SER A N 1
ATOM 2005 C CA . SER A 1 259 ? 1.129 12.902 -20.923 1.00 65.19 259 SER A CA 1
ATOM 2006 C C . SER A 1 259 ? 2.083 12.098 -20.046 1.00 65.19 259 SER A C 1
ATOM 2008 O O . SER A 1 259 ? 2.302 10.913 -20.290 1.00 65.19 259 SER A O 1
ATOM 2010 N N . GLY A 1 260 ? 2.575 12.709 -18.966 1.00 64.81 260 GLY A N 1
ATOM 2011 C CA . GLY A 1 260 ? 3.399 12.057 -17.953 1.00 64.81 260 GLY A CA 1
ATOM 2012 C C . GLY A 1 260 ? 2.681 11.010 -17.093 1.00 64.81 260 GLY A C 1
ATOM 2013 O O . GLY A 1 260 ? 3.326 10.465 -16.201 1.00 64.81 260 GLY A O 1
ATOM 2014 N N . LEU A 1 261 ? 1.383 10.767 -17.327 1.00 71.38 261 LEU A N 1
ATOM 2015 C CA . LEU A 1 261 ? 0.509 9.918 -16.501 1.00 71.38 261 LEU A CA 1
ATOM 2016 C C . LEU A 1 261 ? -0.184 8.809 -17.296 1.00 71.38 261 LEU A C 1
ATOM 2018 O O . LEU A 1 261 ? -0.924 8.010 -16.715 1.00 71.38 261 LEU A O 1
ATOM 2022 N N . TYR A 1 262 ? 0.018 8.747 -18.617 1.00 77.62 262 TYR A N 1
ATOM 2023 C CA . TYR A 1 262 ? -0.522 7.659 -19.441 1.00 77.62 262 TYR A CA 1
ATOM 2024 C C . TYR A 1 262 ? 0.030 6.299 -19.024 1.00 77.62 262 TYR A C 1
ATOM 2026 O O . TYR A 1 262 ? -0.654 5.289 -19.153 1.00 77.62 262 TYR A O 1
ATOM 2034 N N . ASN A 1 263 ? 1.238 6.289 -18.469 1.00 86.94 263 ASN A N 1
ATOM 2035 C CA . ASN A 1 263 ? 1.884 5.096 -17.957 1.00 86.94 263 ASN A CA 1
ATOM 2036 C C . ASN A 1 263 ? 1.345 4.642 -16.592 1.00 86.94 263 ASN A C 1
ATOM 2038 O O . ASN A 1 263 ? 1.607 3.503 -16.228 1.00 86.94 263 ASN A O 1
ATOM 2042 N N . PHE A 1 264 ? 0.596 5.460 -15.845 1.00 92.31 264 PHE A N 1
ATOM 2043 C CA . PHE A 1 264 ? 0.018 5.049 -14.563 1.00 92.31 264 PHE A CA 1
ATOM 2044 C C . PHE A 1 264 ? -1.310 4.316 -14.769 1.00 92.31 264 PHE A C 1
ATOM 2046 O O . PHE A 1 264 ? -2.160 4.751 -15.548 1.00 92.31 264 PHE A O 1
ATOM 2053 N N . THR A 1 265 ? -1.526 3.210 -14.071 1.00 94.38 265 THR A N 1
ATOM 2054 C CA . THR A 1 265 ? -2.672 2.324 -14.275 1.00 94.38 265 THR A CA 1
ATOM 2055 C C . THR A 1 265 ? -3.174 1.745 -12.957 1.00 94.38 265 THR A C 1
ATOM 2057 O O . THR A 1 265 ? -2.452 1.725 -11.961 1.00 94.38 265 THR A O 1
ATOM 2060 N N . LEU A 1 266 ? -4.410 1.254 -12.983 1.00 97.88 266 LEU A N 1
ATOM 2061 C CA . LEU A 1 266 ? -4.964 0.382 -11.958 1.00 97.88 266 LEU A CA 1
ATOM 2062 C C . LEU A 1 266 ? -5.016 -1.038 -12.523 1.00 97.88 266 LEU A C 1
ATOM 2064 O O . LEU A 1 266 ? -5.709 -1.286 -13.512 1.00 97.88 266 LEU A O 1
ATOM 2068 N N . LEU A 1 267 ? -4.322 -1.965 -11.873 1.00 98.38 267 LEU A N 1
ATOM 2069 C CA . LEU A 1 267 ? -4.562 -3.391 -12.045 1.00 98.38 267 LEU A CA 1
ATOM 2070 C C . LEU A 1 267 ? -5.456 -3.850 -10.891 1.00 98.38 267 LEU A C 1
ATOM 2072 O O . LEU A 1 267 ? -5.118 -3.657 -9.724 1.00 98.38 267 LEU A O 1
ATOM 2076 N N . GLY A 1 268 ? -6.620 -4.395 -11.219 1.00 98.06 268 GLY A N 1
ATOM 2077 C CA . GLY A 1 268 ? -7.710 -4.649 -10.281 1.00 98.06 268 GLY A CA 1
ATOM 2078 C C . GLY A 1 268 ? -9.045 -4.082 -10.760 1.00 98.06 268 GLY A C 1
ATOM 2079 O O . GLY A 1 268 ? -9.128 -3.440 -11.811 1.00 98.06 268 GLY A O 1
ATOM 2080 N N . ASP A 1 269 ? -10.087 -4.324 -9.971 1.00 97.31 269 ASP A N 1
ATOM 2081 C CA . ASP A 1 269 ? -11.432 -3.817 -10.231 1.00 97.31 269 ASP A CA 1
ATOM 2082 C C . ASP A 1 269 ? -11.537 -2.328 -9.823 1.00 97.31 269 ASP A C 1
ATOM 2084 O O . ASP A 1 269 ? -11.309 -1.992 -8.654 1.00 97.31 269 ASP A O 1
ATOM 2088 N N . PRO A 1 270 ? -11.871 -1.412 -10.757 1.00 97.44 270 PRO A N 1
ATOM 2089 C CA . PRO A 1 270 ? -12.008 0.011 -10.461 1.00 97.44 270 PRO A CA 1
ATOM 2090 C C . PRO A 1 270 ? -13.162 0.351 -9.517 1.00 97.44 270 PRO A C 1
ATOM 2092 O O . PRO A 1 270 ? -13.138 1.449 -8.965 1.00 97.44 270 PRO A O 1
ATOM 2095 N N . ALA A 1 271 ? -14.144 -0.535 -9.329 1.00 94.94 271 ALA A N 1
ATOM 2096 C CA . ALA A 1 271 ? -15.296 -0.319 -8.456 1.00 94.94 271 ALA A CA 1
ATOM 2097 C C . ALA A 1 271 ? -15.016 -0.635 -6.979 1.00 94.94 271 ALA A C 1
ATOM 2099 O O . ALA A 1 271 ? -15.795 -0.231 -6.114 1.00 94.94 271 ALA A O 1
ATOM 2100 N N . LEU A 1 272 ? -13.911 -1.326 -6.673 1.00 94.44 272 LEU A N 1
ATOM 2101 C CA . LEU A 1 272 ? -13.499 -1.562 -5.291 1.00 94.44 272 LEU A CA 1
ATOM 2102 C C . LEU A 1 272 ? -13.163 -0.249 -4.584 1.00 94.44 272 LEU A C 1
ATOM 2104 O O . LEU A 1 272 ? -12.749 0.722 -5.208 1.00 94.44 272 LEU A O 1
ATOM 2108 N N . CYS A 1 273 ? -13.269 -0.247 -3.262 1.00 94.00 273 CYS A N 1
ATOM 2109 C CA . CYS A 1 273 ? -12.793 0.818 -2.381 1.00 94.00 273 CYS A CA 1
ATOM 2110 C C . CYS A 1 273 ? -11.719 0.239 -1.450 1.00 94.00 273 CYS A C 1
ATOM 2112 O O . CYS A 1 273 ? -11.699 -0.969 -1.226 1.00 94.00 273 CYS A O 1
ATOM 2114 N N . ILE A 1 274 ? -10.857 1.068 -0.853 1.00 93.88 274 ILE A N 1
ATOM 2115 C CA . ILE A 1 274 ? -9.952 0.603 0.217 1.00 93.88 274 ILE A CA 1
ATOM 2116 C C . ILE A 1 274 ? -10.790 0.190 1.429 1.00 93.88 274 ILE A C 1
ATOM 2118 O O . ILE A 1 274 ? -11.565 1.000 1.927 1.00 93.88 274 ILE A O 1
ATOM 2122 N N . SER A 1 275 ? -10.639 -1.048 1.909 1.00 88.31 275 SER A N 1
ATOM 2123 C CA . SER A 1 275 ? -11.466 -1.686 2.948 1.00 88.31 275 SER A CA 1
ATOM 2124 C C . SER A 1 275 ? -11.257 -1.144 4.361 1.00 88.31 275 SER A C 1
ATOM 2126 O O . SER A 1 275 ? -11.140 -1.922 5.309 1.00 88.31 275 SER A O 1
ATOM 2128 N N . TYR A 1 276 ? -11.229 0.171 4.547 1.00 86.31 276 TYR A N 1
ATOM 2129 C CA . TYR A 1 276 ? -11.185 0.771 5.872 1.00 86.31 276 TYR A CA 1
ATOM 2130 C C . TYR A 1 276 ? -12.507 0.610 6.637 1.00 86.31 276 TYR A C 1
ATOM 2132 O O . TYR A 1 276 ? -13.579 0.446 6.046 1.00 86.31 276 TYR A O 1
ATOM 2140 N N . ALA A 1 277 ? -12.427 0.622 7.970 1.00 80.75 277 ALA A N 1
ATOM 2141 C CA . ALA A 1 277 ? -13.592 0.501 8.839 1.00 80.75 277 ALA A CA 1
ATOM 2142 C C . ALA A 1 277 ? -14.546 1.695 8.655 1.00 80.75 277 ALA A C 1
ATOM 2144 O O . ALA A 1 277 ? -14.118 2.847 8.636 1.00 80.75 277 ALA A O 1
ATOM 2145 N N . GLN A 1 278 ? -15.847 1.415 8.523 1.00 77.19 278 GLN A N 1
ATOM 2146 C CA . GLN A 1 278 ? -16.878 2.461 8.449 1.00 77.19 278 GLN A CA 1
ATOM 2147 C C . GLN A 1 278 ? -17.303 2.959 9.835 1.00 77.19 278 GLN A C 1
ATOM 2149 O O . GLN A 1 278 ? -17.810 4.070 9.952 1.00 77.19 278 GLN A O 1
ATOM 2154 N N . GLN A 1 279 ? -17.099 2.139 10.870 1.00 79.50 279 GLN A N 1
ATOM 2155 C CA . GLN A 1 279 ? -17.371 2.502 12.256 1.00 79.50 279 GLN A CA 1
ATOM 2156 C C . GLN A 1 279 ? -16.113 3.034 12.941 1.00 79.50 279 GLN A C 1
ATOM 2158 O O . GLN A 1 279 ? -14.993 2.645 12.606 1.00 79.50 279 GLN A O 1
ATOM 2163 N N . TYR A 1 280 ? -16.318 3.862 13.961 1.00 79.94 280 TYR A N 1
ATOM 2164 C CA . TYR A 1 280 ? -15.256 4.443 14.775 1.00 79.94 280 TYR A CA 1
ATOM 2165 C C . TYR A 1 280 ? -15.334 3.915 16.204 1.00 79.94 280 TYR A C 1
ATOM 2167 O O . TYR A 1 280 ? -16.416 3.833 16.781 1.00 79.94 280 TYR A O 1
ATOM 2175 N N . VAL A 1 281 ? -14.184 3.579 16.787 1.00 82.38 281 VAL A N 1
ATOM 2176 C CA . VAL A 1 281 ? -14.069 3.280 18.218 1.00 82.38 281 VAL A CA 1
ATOM 2177 C C . VAL A 1 281 ? -13.587 4.546 18.911 1.00 82.38 281 VAL A C 1
ATOM 2179 O O . VAL A 1 281 ? -12.467 4.995 18.676 1.00 82.38 281 VAL A O 1
ATOM 2182 N N . ALA A 1 282 ? -14.433 5.124 19.758 1.00 83.38 282 ALA A N 1
ATOM 2183 C CA . ALA A 1 282 ? -14.098 6.296 20.551 1.00 83.38 282 ALA A CA 1
ATOM 2184 C C . ALA A 1 282 ? -13.834 5.874 21.998 1.00 83.38 282 ALA A C 1
ATOM 2186 O O . ALA A 1 282 ? -14.741 5.386 22.677 1.00 83.38 282 ALA A O 1
ATOM 2187 N N . THR A 1 283 ? -12.607 6.081 22.478 1.00 84.81 283 THR A N 1
ATOM 2188 C CA . THR A 1 283 ? -12.283 5.961 23.905 1.00 84.81 283 THR A CA 1
ATOM 2189 C C . THR A 1 283 ? -13.014 7.061 24.668 1.00 84.81 283 THR A C 1
ATOM 2191 O O . THR A 1 283 ? -12.772 8.244 24.437 1.00 84.81 283 THR A O 1
ATOM 2194 N N . THR A 1 284 ? -13.924 6.684 25.563 1.00 86.19 284 THR A N 1
ATOM 2195 C CA . THR A 1 284 ? -14.750 7.623 26.337 1.00 86.19 284 THR A CA 1
ATOM 2196 C C . THR A 1 284 ? -14.137 7.940 27.689 1.00 86.19 284 THR A C 1
ATOM 2198 O O . THR A 1 284 ? -14.321 9.042 28.205 1.00 86.19 284 THR A O 1
ATOM 2201 N N . LYS A 1 285 ? -13.402 6.989 28.274 1.00 86.12 285 LYS A N 1
ATOM 2202 C CA . LYS A 1 285 ? -12.763 7.170 29.575 1.00 86.12 285 LYS A CA 1
ATOM 2203 C C . LYS A 1 285 ? -11.551 6.266 29.734 1.00 86.12 285 LYS A C 1
ATOM 2205 O O . LYS A 1 285 ? -11.592 5.084 29.408 1.00 86.12 285 LYS A O 1
ATOM 2210 N N . VAL A 1 286 ? -10.492 6.827 30.306 1.00 85.75 286 VAL A N 1
ATOM 2211 C CA . VAL A 1 286 ? -9.342 6.084 30.825 1.00 85.75 286 VAL A CA 1
ATOM 2212 C C . VAL A 1 286 ? -9.248 6.373 32.318 1.00 85.75 286 VAL A C 1
ATOM 2214 O O . VAL A 1 286 ? -9.358 7.521 32.748 1.00 85.75 286 VAL A O 1
ATOM 2217 N N . SER A 1 287 ? -9.090 5.338 33.132 1.00 86.69 287 SER A N 1
ATOM 2218 C CA . SER A 1 287 ? -8.966 5.470 34.586 1.00 86.69 287 SER A CA 1
ATOM 2219 C C . SER A 1 287 ? -7.978 4.461 35.157 1.00 86.69 287 SER A C 1
ATOM 2221 O O . SER A 1 287 ? -7.662 3.462 34.519 1.00 86.69 287 SER A O 1
ATOM 2223 N N . ASN A 1 288 ? -7.478 4.725 36.357 1.00 84.19 288 ASN A N 1
ATOM 2224 C CA . ASN A 1 288 ? -6.674 3.794 37.143 1.00 84.19 288 ASN A CA 1
ATOM 2225 C C . ASN A 1 288 ? -7.234 3.715 38.575 1.00 84.19 288 ASN A C 1
ATOM 2227 O O . ASN A 1 288 ? -8.268 4.309 38.887 1.00 84.19 288 ASN A O 1
ATOM 2231 N N . ASN A 1 289 ? -6.532 3.016 39.468 1.00 80.62 289 ASN A N 1
ATOM 2232 C CA . ASN A 1 289 ? -6.934 2.879 40.875 1.00 80.62 289 ASN A CA 1
ATOM 2233 C C . ASN A 1 289 ? -7.005 4.215 41.653 1.00 80.62 289 ASN A C 1
ATOM 2235 O O . ASN A 1 289 ? -7.495 4.229 42.779 1.00 80.62 289 ASN A O 1
ATOM 2239 N N . TYR A 1 290 ? -6.521 5.322 41.079 1.00 77.31 290 TYR A N 1
ATOM 2240 C CA . TYR A 1 290 ? -6.509 6.661 41.675 1.00 77.31 290 TYR A CA 1
ATOM 2241 C C . TYR A 1 290 ? -7.535 7.621 41.046 1.00 77.31 290 TYR A C 1
ATOM 2243 O O . TYR A 1 290 ? -7.655 8.755 41.506 1.00 77.31 290 TYR A O 1
ATOM 2251 N N . GLY A 1 291 ? -8.291 7.189 40.028 1.00 79.31 291 GLY A N 1
ATOM 2252 C CA . GLY A 1 291 ? -9.344 7.981 39.385 1.00 79.31 291 GLY A CA 1
ATOM 2253 C C . GLY A 1 291 ? -9.203 8.090 37.865 1.00 79.31 291 GLY A C 1
ATOM 2254 O O . GLY A 1 291 ? -8.495 7.311 37.224 1.00 79.31 291 GLY A O 1
ATOM 2255 N N . SER A 1 292 ? -9.925 9.044 37.272 1.00 77.56 292 SER A N 1
ATOM 2256 C CA . SER A 1 292 ? -9.851 9.330 35.835 1.00 77.56 292 SER A CA 1
ATOM 2257 C C . SER A 1 292 ? -8.485 9.900 35.463 1.00 77.56 292 SER A C 1
ATOM 2259 O O . SER A 1 292 ? -7.994 10.826 36.106 1.00 77.56 292 SER A O 1
ATOM 2261 N N . VAL A 1 293 ? -7.897 9.376 34.392 1.00 71.38 293 VAL A N 1
ATOM 2262 C CA . VAL A 1 293 ? -6.647 9.878 33.824 1.00 71.38 293 VAL A CA 1
ATOM 2263 C C . VAL A 1 293 ? -7.017 10.889 32.740 1.00 71.38 293 VAL A C 1
ATOM 2265 O O . VAL A 1 293 ? -7.569 10.520 31.708 1.00 71.38 293 VAL A O 1
ATOM 2268 N N . SER A 1 294 ? -6.772 12.178 32.994 1.00 63.91 294 SER A N 1
ATOM 2269 C CA . SER A 1 294 ? -7.115 13.267 32.064 1.00 63.91 294 SER A CA 1
ATOM 2270 C C . SER A 1 294 ? -6.167 13.374 30.869 1.00 63.91 294 SER A C 1
ATOM 2272 O O . SER A 1 294 ? -6.497 14.040 29.894 1.00 63.91 294 SER A O 1
ATOM 2274 N N . ASP A 1 295 ? -5.001 12.734 30.950 1.00 60.38 295 ASP A N 1
ATOM 2275 C CA . ASP A 1 295 ? -3.992 12.723 29.898 1.00 60.38 295 ASP A CA 1
ATOM 2276 C C . ASP A 1 295 ? -3.550 11.278 29.638 1.00 60.38 295 ASP A C 1
ATOM 2278 O O . ASP A 1 295 ? -2.850 10.669 30.450 1.00 60.38 295 ASP A O 1
ATOM 2282 N N . ALA A 1 296 ? -3.987 10.705 28.513 1.00 53.28 296 ALA A N 1
ATOM 2283 C CA . ALA A 1 296 ? -3.624 9.344 28.106 1.00 53.28 296 ALA A CA 1
ATOM 2284 C C . ALA A 1 296 ? -2.097 9.148 27.976 1.00 53.28 296 ALA A C 1
ATOM 2286 O O . ALA A 1 296 ? -1.631 8.011 27.965 1.00 53.28 296 ALA A O 1
ATOM 2287 N N . ASN A 1 297 ? -1.320 10.240 27.955 1.00 52.91 297 ASN A N 1
ATOM 2288 C CA . ASN A 1 297 ? 0.143 10.231 27.958 1.00 52.91 297 ASN A CA 1
ATOM 2289 C C . ASN A 1 297 ? 0.777 9.887 29.322 1.00 52.91 297 ASN A C 1
ATOM 2291 O O . ASN A 1 297 ? 2.001 9.875 29.433 1.00 52.91 297 ASN A O 1
ATOM 2295 N N . ILE A 1 298 ? -0.011 9.608 30.370 1.00 57.75 298 ILE A N 1
ATOM 2296 C CA . ILE A 1 298 ? 0.493 9.300 31.722 1.00 57.75 298 ILE A CA 1
ATOM 2297 C C . ILE A 1 298 ? -0.032 7.941 32.206 1.00 57.75 298 ILE A C 1
ATOM 2299 O O . ILE A 1 298 ? -0.530 7.802 33.323 1.00 57.75 298 ILE A O 1
ATOM 2303 N N . VAL A 1 299 ? 0.074 6.901 31.378 1.00 67.50 299 VAL A N 1
ATOM 2304 C CA . VAL A 1 299 ? 0.029 5.526 31.896 1.00 67.50 299 VAL A CA 1
ATOM 2305 C C . VAL A 1 299 ? 1.459 5.115 32.219 1.00 67.50 299 VAL A C 1
ATOM 2307 O O . VAL A 1 299 ? 2.266 4.866 31.327 1.00 67.50 299 VAL A O 1
ATOM 2310 N N . GLN A 1 300 ? 1.805 5.087 33.506 1.00 70.94 300 GLN A N 1
ATOM 2311 C CA . GLN A 1 300 ? 3.140 4.654 33.918 1.00 70.94 300 GLN A CA 1
ATOM 2312 C C . GLN A 1 300 ? 3.263 3.132 33.811 1.00 70.94 300 GLN A C 1
ATOM 2314 O O . GLN A 1 300 ? 2.290 2.391 33.981 1.00 70.94 300 GLN A O 1
ATOM 2319 N N . GLY A 1 301 ? 4.487 2.651 33.588 1.00 71.88 301 GLY A N 1
ATOM 2320 C CA . GLY A 1 301 ? 4.770 1.219 33.618 1.00 71.88 301 GLY A CA 1
ATOM 2321 C C . GLY A 1 301 ? 4.283 0.576 34.923 1.00 71.88 301 GLY A C 1
ATOM 2322 O O . GLY A 1 301 ? 4.452 1.139 36.004 1.00 71.88 301 GLY A O 1
ATOM 2323 N N . ARG A 1 302 ? 3.709 -0.631 34.816 1.00 77.25 302 ARG A N 1
ATOM 2324 C CA . ARG A 1 302 ? 3.171 -1.438 35.934 1.00 77.25 302 ARG A CA 1
ATOM 2325 C C . ARG A 1 302 ? 1.900 -0.883 36.599 1.00 77.25 302 ARG A C 1
ATOM 2327 O O . ARG A 1 302 ? 1.549 -1.344 37.683 1.00 77.25 302 ARG A O 1
ATOM 2334 N N . GLN A 1 303 ? 1.194 0.055 35.967 1.00 79.44 303 GLN A N 1
ATOM 2335 C CA . GLN A 1 303 ? -0.149 0.458 36.394 1.00 79.44 303 GLN A CA 1
ATOM 2336 C C . GLN A 1 303 ? -1.232 -0.394 35.719 1.00 79.44 303 GLN A C 1
ATOM 2338 O O . GLN A 1 303 ? -1.127 -0.728 34.541 1.00 79.44 303 GLN A O 1
ATOM 2343 N N . THR A 1 304 ? -2.299 -0.705 36.458 1.00 83.44 304 THR A N 1
ATOM 2344 C CA . THR A 1 304 ? -3.542 -1.227 35.875 1.00 83.44 304 THR A CA 1
ATOM 2345 C C . THR A 1 304 ? -4.411 -0.052 35.450 1.00 83.44 304 THR A C 1
ATOM 2347 O O . THR A 1 304 ? -4.712 0.820 36.269 1.00 83.44 304 THR A O 1
ATOM 2350 N N . VAL A 1 305 ? -4.823 -0.043 34.183 1.00 84.06 305 VAL A N 1
ATOM 2351 C CA . VAL A 1 305 ? -5.753 0.946 33.631 1.00 84.06 305 VAL A CA 1
ATOM 2352 C C . VAL A 1 305 ? -7.044 0.285 33.169 1.00 84.06 305 VAL A C 1
ATOM 2354 O O . VAL A 1 305 ? -7.045 -0.840 32.672 1.00 84.06 305 VAL A O 1
ATOM 2357 N N . HIS A 1 306 ? -8.143 1.011 33.320 1.00 87.12 306 HIS A N 1
ATOM 2358 C CA . HIS A 1 306 ? -9.460 0.669 32.813 1.00 87.12 306 HIS A CA 1
ATOM 2359 C C . HIS A 1 306 ? -9.804 1.626 31.676 1.00 87.12 306 HIS A C 1
ATOM 2361 O O . HIS A 1 306 ? -9.812 2.845 31.871 1.00 87.12 306 HIS A O 1
ATOM 2367 N N . ILE A 1 307 ? -10.074 1.062 30.500 1.00 85.75 307 ILE A N 1
ATOM 2368 C CA . ILE A 1 307 ? -10.431 1.794 29.286 1.00 85.75 307 ILE A CA 1
ATOM 2369 C C . ILE A 1 307 ? -11.896 1.493 28.975 1.00 85.75 307 ILE A C 1
ATOM 2371 O O . ILE A 1 307 ? -12.274 0.334 28.809 1.00 85.75 307 ILE A O 1
ATOM 2375 N N . GLU A 1 308 ? -12.707 2.539 28.897 1.00 88.19 308 GLU A N 1
ATOM 2376 C CA . GLU A 1 308 ? -14.082 2.492 28.411 1.00 88.19 308 GLU A CA 1
ATOM 2377 C C . GLU A 1 308 ? -14.111 3.107 27.006 1.00 88.19 308 GLU A C 1
ATOM 2379 O O . GLU A 1 308 ? -13.468 4.128 26.742 1.00 88.19 308 GLU A O 1
ATOM 2384 N N . ALA A 1 309 ? -14.840 2.474 26.092 1.00 86.88 309 ALA A N 1
ATOM 2385 C CA . ALA A 1 309 ? -14.967 2.916 24.711 1.00 86.88 309 ALA A CA 1
ATOM 2386 C C . ALA A 1 309 ? -16.360 2.594 24.166 1.00 86.88 309 ALA A C 1
ATOM 2388 O O . ALA A 1 309 ? -17.056 1.717 24.679 1.00 86.88 309 ALA A O 1
ATOM 2389 N N . GLN A 1 310 ? -16.745 3.289 23.102 1.00 87.25 310 GLN A N 1
ATOM 2390 C CA . GLN A 1 310 ? -18.001 3.072 22.389 1.00 87.25 310 GLN A CA 1
ATOM 2391 C C . GLN A 1 310 ? -17.765 3.013 20.881 1.00 87.25 310 GLN A C 1
ATOM 2393 O O . GLN A 1 310 ? -16.851 3.657 20.364 1.00 87.25 310 GLN A O 1
ATOM 2398 N N . VAL A 1 311 ? -18.605 2.256 20.176 1.00 86.38 311 VAL A N 1
ATOM 2399 C CA . VAL A 1 311 ? -18.595 2.196 18.710 1.00 86.38 311 VAL A CA 1
ATOM 2400 C C . VAL A 1 311 ? -19.614 3.184 18.158 1.00 86.38 311 VAL A C 1
ATOM 2402 O O . VAL A 1 311 ? -20.741 3.246 18.645 1.00 86.38 311 VAL A O 1
ATOM 2405 N N . GLN A 1 312 ? -19.215 3.954 17.151 1.00 84.31 312 GLN A N 1
ATOM 2406 C CA . GLN A 1 312 ? -20.031 4.981 16.508 1.00 84.31 312 GLN A CA 1
ATOM 2407 C C . GLN A 1 312 ? -20.148 4.714 15.002 1.00 84.31 312 GLN A C 1
ATOM 2409 O O . GLN A 1 312 ? -19.201 4.221 14.385 1.00 84.31 312 GLN A O 1
ATOM 2414 N N . THR A 1 313 ? -21.301 5.023 14.403 1.00 72.69 313 THR A N 1
ATOM 2415 C CA . THR A 1 313 ? -21.540 4.843 12.952 1.00 72.69 313 THR A CA 1
ATOM 2416 C C . THR A 1 313 ? -20.897 5.927 12.088 1.00 72.69 313 THR A C 1
ATOM 2418 O O . THR A 1 313 ? -20.701 5.731 10.893 1.00 72.69 313 THR A O 1
ATOM 2421 N N . ASP A 1 314 ? -20.594 7.079 12.677 1.00 66.94 314 ASP A N 1
ATOM 2422 C CA . ASP A 1 314 ? -19.971 8.233 12.039 1.00 66.94 314 ASP A CA 1
ATOM 2423 C C . ASP A 1 314 ? -19.161 9.030 13.076 1.00 66.94 314 ASP A C 1
ATOM 2425 O O . ASP A 1 314 ? -19.160 8.718 14.267 1.00 66.94 314 ASP A O 1
ATOM 2429 N N . SER A 1 315 ? -18.484 10.091 12.635 1.00 58.75 315 SER A N 1
ATOM 2430 C CA . SER A 1 315 ? -17.802 11.042 13.521 1.00 58.75 315 SER A CA 1
ATOM 2431 C C . SER A 1 315 ? -18.764 11.909 14.359 1.00 58.75 315 SER A C 1
ATOM 2433 O O . SER A 1 315 ? -18.308 12.799 15.072 1.00 58.75 315 SER A O 1
ATOM 2435 N N . VAL A 1 316 ? -20.086 11.701 14.262 1.00 57.03 316 VAL A N 1
ATOM 2436 C CA . VAL A 1 316 ? -21.153 12.532 14.855 1.00 57.03 316 VAL A CA 1
ATOM 2437 C C . VAL A 1 316 ? -21.863 11.801 16.011 1.00 57.03 316 VAL A C 1
ATOM 2439 O O . VAL A 1 316 ? -22.956 12.164 16.429 1.00 57.03 316 VAL A O 1
ATOM 2442 N N . SER A 1 317 ? -21.182 10.847 16.655 1.00 59.72 317 SER A N 1
ATOM 2443 C CA . SER A 1 317 ? -21.549 10.305 17.978 1.00 59.72 317 SER A CA 1
ATOM 2444 C C . SER A 1 317 ? -22.812 9.437 18.058 1.00 59.72 317 SER A C 1
ATOM 2446 O O . SER A 1 317 ? -23.294 9.180 19.164 1.00 59.72 317 SER A O 1
ATOM 2448 N N . HIS A 1 318 ? -23.335 8.921 16.944 1.00 76.19 318 HIS A N 1
ATOM 2449 C CA . HIS A 1 318 ? -24.402 7.917 17.007 1.00 76.19 318 HIS A CA 1
ATOM 2450 C C . HIS A 1 318 ? -23.839 6.582 17.502 1.00 76.19 318 HIS A C 1
ATOM 2452 O O . HIS A 1 318 ? -23.167 5.859 16.765 1.00 76.19 318 HIS A O 1
ATOM 2458 N N . VAL A 1 319 ? -24.091 6.278 18.776 1.00 81.50 319 VAL A N 1
ATOM 2459 C CA . VAL A 1 319 ? -23.617 5.053 19.427 1.00 81.50 319 VAL A CA 1
ATOM 2460 C C . VAL A 1 319 ? -24.337 3.843 18.845 1.00 81.50 319 VAL A C 1
ATOM 2462 O O . VAL A 1 319 ? -25.565 3.761 18.862 1.00 81.50 319 VAL A O 1
ATOM 2465 N N . LEU A 1 320 ? -23.559 2.880 18.363 1.00 78.62 320 LEU A N 1
ATOM 2466 C CA . LEU A 1 320 ? -24.058 1.619 17.840 1.00 78.62 320 LEU A CA 1
ATOM 2467 C C . LEU A 1 320 ? -24.298 0.657 19.013 1.00 78.62 320 LEU A C 1
ATOM 2469 O O . LEU A 1 320 ? -23.353 0.211 19.664 1.00 78.62 320 LEU A O 1
ATOM 2473 N N . SER A 1 321 ? -25.568 0.368 19.308 1.00 78.31 321 SER A N 1
ATOM 2474 C CA . SER A 1 321 ? -25.980 -0.537 20.388 1.00 78.31 321 SER A CA 1
ATOM 2475 C C . SER A 1 321 ? -27.293 -1.263 20.042 1.00 78.31 321 SER A C 1
ATOM 2477 O O . SER A 1 321 ? -28.217 -0.609 19.551 1.00 78.31 321 SER A O 1
ATOM 2479 N N . PRO A 1 322 ? -27.420 -2.580 20.308 1.00 78.12 322 PRO A N 1
ATOM 2480 C CA . PRO A 1 322 ? -26.394 -3.462 20.869 1.00 78.12 322 PRO A CA 1
ATOM 2481 C C . PRO A 1 322 ? -25.275 -3.768 19.859 1.00 78.12 322 PRO A C 1
ATOM 2483 O O . PRO A 1 322 ? -25.502 -3.792 18.652 1.00 78.12 322 PRO A O 1
ATOM 2486 N N . LEU A 1 323 ? -24.068 -4.034 20.363 1.00 77.81 323 LEU A N 1
ATOM 2487 C CA . LEU A 1 323 ? -22.918 -4.473 19.571 1.00 77.81 323 LEU A CA 1
ATOM 2488 C C . LEU A 1 323 ? -22.496 -5.878 20.020 1.00 77.81 323 LEU A C 1
ATOM 2490 O O . LEU A 1 323 ? -22.381 -6.139 21.216 1.00 77.81 323 LEU A O 1
ATOM 2494 N N . ASN A 1 324 ? -22.219 -6.766 19.065 1.00 77.25 324 ASN A N 1
ATOM 2495 C CA . ASN A 1 324 ? -21.593 -8.065 19.307 1.00 77.25 324 ASN A CA 1
ATOM 2496 C C . ASN A 1 324 ? -20.385 -8.212 18.371 1.00 77.25 324 ASN A C 1
ATOM 2498 O O . ASN A 1 324 ? -20.512 -7.998 17.168 1.00 77.25 324 ASN A O 1
ATOM 2502 N N . GLY A 1 325 ? -19.213 -8.539 18.913 1.00 79.38 325 GLY A N 1
ATOM 2503 C CA . GLY A 1 325 ? -17.987 -8.669 18.130 1.00 79.38 325 GLY A CA 1
ATOM 2504 C C . GLY A 1 325 ? -16.739 -8.856 18.989 1.00 79.38 325 GLY A C 1
ATOM 2505 O O . GLY A 1 325 ? -16.802 -8.899 20.217 1.00 79.38 325 GLY A O 1
ATOM 2506 N N . LYS A 1 326 ? -15.584 -8.965 18.327 1.00 80.19 326 LYS A N 1
ATOM 2507 C CA . LYS A 1 326 ? -14.268 -9.000 18.976 1.00 80.19 326 LYS A CA 1
ATOM 2508 C C . LYS A 1 326 ? -13.645 -7.608 18.937 1.00 80.19 326 LYS A C 1
ATOM 2510 O O . LYS A 1 326 ? -13.564 -7.007 17.869 1.00 80.19 326 LYS A O 1
ATOM 2515 N N . ALA A 1 327 ? -13.172 -7.127 20.082 1.00 79.69 327 ALA A N 1
ATOM 2516 C CA . ALA A 1 327 ? -12.353 -5.925 20.159 1.00 79.69 327 ALA A CA 1
ATOM 2517 C C . ALA A 1 327 ? -10.869 -6.309 20.127 1.00 79.69 327 ALA A C 1
ATOM 2519 O O . ALA A 1 327 ? -10.440 -7.207 20.851 1.00 79.69 327 ALA A O 1
ATOM 2520 N N . TYR A 1 328 ? -10.094 -5.607 19.305 1.00 83.69 328 TYR A N 1
ATOM 2521 C CA . TYR A 1 328 ? -8.638 -5.692 19.300 1.00 83.69 328 TYR A CA 1
ATOM 2522 C C . TYR A 1 328 ? -8.099 -4.415 19.933 1.00 83.69 328 TYR A C 1
ATOM 2524 O O . TYR A 1 328 ? -8.336 -3.325 19.417 1.00 83.69 328 TYR A O 1
ATOM 2532 N N . VAL A 1 329 ? -7.417 -4.550 21.068 1.00 81.31 329 VAL A N 1
ATOM 2533 C CA . VAL A 1 329 ? -6.873 -3.421 21.826 1.00 81.31 329 VAL A CA 1
ATOM 2534 C C . VAL A 1 329 ? -5.355 -3.504 21.784 1.00 81.31 329 VAL A C 1
ATOM 2536 O O . VAL A 1 329 ? -4.781 -4.506 22.208 1.00 81.31 329 VAL A O 1
ATOM 2539 N N . SER A 1 330 ? -4.727 -2.441 21.293 1.00 81.62 330 SER A N 1
ATOM 2540 C CA . SER A 1 330 ? -3.276 -2.259 21.304 1.00 81.62 330 SER A CA 1
ATOM 2541 C C . SER A 1 330 ? -2.939 -1.043 22.155 1.00 81.62 330 SER A C 1
ATOM 2543 O O . SER A 1 330 ? -3.633 -0.029 22.094 1.00 81.62 330 SER A O 1
ATOM 2545 N N . VAL A 1 331 ? -1.872 -1.145 22.943 1.00 79.94 331 VAL A N 1
ATOM 2546 C CA . VAL A 1 331 ? -1.322 -0.032 23.720 1.00 79.94 331 VAL A CA 1
ATOM 2547 C C . VAL A 1 331 ? 0.090 0.205 23.219 1.00 79.94 331 VAL A C 1
ATOM 2549 O O . VAL A 1 331 ? 0.910 -0.712 23.240 1.00 79.94 331 VAL A O 1
ATOM 2552 N N . TYR A 1 332 ? 0.349 1.422 22.756 1.00 79.94 332 TYR A N 1
ATOM 2553 C CA . TYR A 1 332 ? 1.644 1.825 22.229 1.00 79.94 332 TYR A CA 1
ATOM 2554 C C . TYR A 1 332 ? 2.407 2.663 23.253 1.00 79.94 332 TYR A C 1
ATOM 2556 O O . TYR A 1 332 ? 1.807 3.354 24.078 1.00 79.94 332 TYR A O 1
ATOM 2564 N N . GLY A 1 333 ? 3.736 2.568 23.212 1.00 78.62 333 GLY A N 1
ATOM 2565 C CA . GLY A 1 333 ? 4.618 3.421 24.002 1.00 78.62 333 GLY A CA 1
ATOM 2566 C C . GLY A 1 333 ? 4.837 4.783 23.345 1.00 78.62 333 GLY A C 1
ATOM 2567 O O . GLY A 1 333 ? 4.191 5.138 22.360 1.00 78.62 333 GLY A O 1
ATOM 2568 N N . HIS A 1 334 ? 5.792 5.546 23.879 1.00 82.31 334 HIS A N 1
ATOM 2569 C CA . HIS A 1 334 ? 6.287 6.723 23.173 1.00 82.31 334 HIS A CA 1
ATOM 2570 C C . HIS A 1 334 ? 6.992 6.310 21.870 1.00 82.31 334 HIS A C 1
ATOM 2572 O O . HIS A 1 334 ? 7.687 5.287 21.871 1.00 82.31 334 HIS A O 1
ATOM 2578 N N . PRO A 1 335 ? 6.862 7.108 20.791 1.00 87.56 335 PRO A N 1
ATOM 2579 C CA . PRO A 1 335 ? 7.594 6.859 19.559 1.00 87.56 335 PRO A CA 1
ATOM 2580 C C . PRO A 1 335 ? 9.097 6.743 19.825 1.00 87.56 335 PRO A C 1
ATOM 2582 O O . PRO A 1 335 ? 9.665 7.501 20.614 1.00 87.56 335 PRO A O 1
ATOM 2585 N N . SER A 1 336 ? 9.741 5.796 19.151 1.00 92.94 336 SER A N 1
ATOM 2586 C CA . SER A 1 336 ? 11.194 5.643 19.159 1.00 92.94 336 SER A CA 1
ATOM 2587 C C . SER A 1 336 ? 11.792 6.266 17.904 1.00 92.94 336 SER A C 1
ATOM 2589 O O . SER A 1 336 ? 11.284 6.063 16.799 1.00 92.94 336 SER A O 1
ATOM 2591 N N . THR A 1 337 ? 12.887 7.006 18.073 1.00 96.50 337 THR A N 1
ATOM 2592 C CA . THR A 1 337 ? 13.627 7.609 16.959 1.00 96.50 337 THR A CA 1
ATOM 2593 C C . THR A 1 337 ? 14.671 6.636 16.428 1.00 96.50 337 THR A C 1
ATOM 2595 O O . THR A 1 337 ? 15.591 6.246 17.147 1.00 96.50 337 THR A O 1
ATOM 2598 N N . TYR A 1 338 ? 14.555 6.300 15.148 1.00 96.31 338 TYR A N 1
ATOM 2599 C CA . TYR A 1 338 ? 15.525 5.529 14.378 1.00 96.31 338 TYR A CA 1
ATOM 2600 C C . TYR A 1 338 ? 16.236 6.432 13.372 1.00 96.31 338 TYR A C 1
ATOM 2602 O O . TYR A 1 338 ? 15.782 7.543 13.096 1.00 96.31 338 TYR A O 1
ATOM 2610 N N . TYR A 1 339 ? 17.352 5.958 12.822 1.00 97.38 339 TYR A N 1
ATOM 2611 C CA . TYR A 1 339 ? 18.136 6.675 11.820 1.00 97.38 339 TYR A CA 1
ATOM 2612 C C . TYR A 1 339 ? 18.355 5.798 10.595 1.00 97.38 339 TYR A C 1
ATOM 2614 O O . TYR A 1 339 ? 18.549 4.590 10.723 1.00 97.38 339 TYR A O 1
ATOM 2622 N N . THR A 1 340 ? 18.352 6.413 9.415 1.00 97.38 340 THR A N 1
ATOM 2623 C CA . THR A 1 340 ? 18.926 5.770 8.233 1.00 97.38 340 THR A CA 1
ATOM 2624 C C . THR A 1 340 ? 20.455 5.721 8.337 1.00 97.38 340 THR A C 1
ATOM 2626 O O . THR A 1 340 ? 21.066 6.512 9.061 1.00 97.38 340 THR A O 1
ATOM 2629 N N . LEU A 1 341 ? 21.067 4.770 7.640 1.00 96.88 341 LEU A N 1
ATOM 2630 C CA . LEU A 1 341 ? 22.486 4.436 7.691 1.00 96.88 341 LEU A CA 1
ATOM 2631 C C . LEU A 1 341 ? 23.306 5.158 6.617 1.00 96.88 341 LEU A C 1
ATOM 2633 O O . LEU A 1 341 ? 24.531 5.135 6.706 1.00 96.88 341 LEU A O 1
ATOM 2637 N N . ALA A 1 342 ? 22.653 5.834 5.659 1.00 95.19 342 ALA A N 1
ATOM 2638 C CA . ALA A 1 342 ? 23.304 6.479 4.522 1.00 95.19 342 ALA A CA 1
ATOM 2639 C C . ALA A 1 342 ? 24.200 5.499 3.748 1.00 95.19 342 ALA A C 1
ATOM 2641 O O . ALA A 1 342 ? 25.373 5.770 3.494 1.00 95.19 342 ALA A O 1
ATOM 2642 N N . ASN A 1 343 ? 23.637 4.342 3.396 1.00 93.81 343 ASN A N 1
ATOM 2643 C CA . ASN A 1 343 ? 24.341 3.277 2.688 1.00 93.81 343 ASN A CA 1
ATOM 2644 C C . ASN A 1 343 ? 24.792 3.719 1.281 1.00 93.81 343 ASN A C 1
ATOM 2646 O O . ASN A 1 343 ? 25.796 3.223 0.773 1.00 93.81 343 ASN A O 1
ATOM 2650 N N . GLN A 1 344 ? 24.090 4.682 0.670 1.00 87.69 344 GLN A N 1
ATOM 2651 C CA . GLN A 1 344 ? 24.446 5.280 -0.621 1.00 87.69 344 GLN A CA 1
ATOM 2652 C C . GLN A 1 344 ? 25.253 6.569 -0.446 1.00 87.69 344 GLN A C 1
ATOM 2654 O O . GLN A 1 344 ? 24.924 7.423 0.377 1.00 87.69 344 GLN A O 1
ATOM 2659 N N . GLY A 1 345 ? 26.259 6.781 -1.301 1.00 83.00 345 GLY A N 1
ATOM 2660 C CA . GLY A 1 345 ? 27.137 7.959 -1.228 1.00 83.00 345 GLY A CA 1
ATOM 2661 C C . GLY A 1 345 ? 26.440 9.310 -1.457 1.00 83.00 345 GLY A C 1
ATOM 2662 O O . GLY A 1 345 ? 26.996 10.350 -1.108 1.00 83.00 345 GLY A O 1
ATOM 2663 N N . SER A 1 346 ? 25.235 9.310 -2.038 1.00 86.00 346 SER A N 1
ATOM 2664 C CA . SER A 1 346 ? 24.406 10.505 -2.259 1.00 86.00 346 SER A CA 1
ATOM 2665 C C . SER A 1 346 ? 23.502 10.844 -1.060 1.00 86.00 346 SER A C 1
ATOM 2667 O O . SER A 1 346 ? 22.960 11.956 -1.003 1.00 86.00 346 SER A O 1
ATOM 2669 N N . SER A 1 347 ? 23.331 9.905 -0.123 1.00 88.94 347 SER A N 1
ATOM 2670 C CA . SER A 1 347 ? 22.363 9.961 0.972 1.00 88.94 347 SER A CA 1
ATOM 2671 C C . SER A 1 347 ? 22.986 10.457 2.275 1.00 88.94 347 SER A C 1
ATOM 2673 O O . SER A 1 347 ? 24.184 10.352 2.522 1.00 88.94 347 SER A O 1
ATOM 2675 N N . ILE A 1 348 ? 22.150 11.055 3.124 1.00 92.88 348 ILE A N 1
ATOM 2676 C CA . ILE A 1 348 ? 22.532 11.560 4.444 1.00 92.88 348 ILE A CA 1
ATOM 2677 C C . ILE A 1 348 ? 21.694 10.820 5.483 1.00 92.88 348 ILE A C 1
ATOM 2679 O O . ILE A 1 348 ? 20.503 10.603 5.266 1.00 92.88 348 ILE A O 1
ATOM 2683 N N . ALA A 1 349 ? 22.286 10.477 6.628 1.00 96.38 349 ALA A N 1
ATOM 2684 C CA . ALA A 1 349 ? 21.556 9.849 7.723 1.00 96.38 349 ALA A CA 1
ATOM 2685 C C . ALA A 1 349 ? 20.406 10.761 8.187 1.00 96.38 349 ALA A C 1
ATOM 2687 O O . ALA A 1 349 ? 20.617 11.935 8.521 1.00 96.38 349 ALA A O 1
ATOM 2688 N N . LYS A 1 350 ? 19.177 10.236 8.199 1.00 97.19 350 LYS A N 1
ATOM 2689 C CA . LYS A 1 350 ? 17.974 10.976 8.606 1.00 97.19 350 LYS A CA 1
ATOM 2690 C C . LYS A 1 350 ? 17.253 10.286 9.760 1.00 97.19 350 LYS A C 1
ATOM 2692 O O . LYS A 1 350 ? 17.090 9.068 9.712 1.00 97.19 350 LYS A O 1
ATOM 2697 N N . PRO A 1 351 ? 16.780 11.043 10.768 1.00 97.44 351 PRO A N 1
ATOM 2698 C CA . PRO A 1 351 ? 15.932 10.489 11.809 1.00 97.44 351 PRO A CA 1
ATOM 2699 C C . PRO A 1 351 ? 14.500 10.271 11.306 1.00 97.44 351 PRO A C 1
ATOM 2701 O O . PRO A 1 351 ? 13.981 11.073 10.524 1.00 97.44 351 PRO A O 1
ATOM 2704 N N . PHE A 1 352 ? 13.836 9.245 11.825 1.00 97.19 352 PHE A N 1
ATOM 2705 C CA . PHE A 1 352 ? 12.397 9.027 11.689 1.00 97.19 352 PHE A CA 1
ATOM 2706 C C . PHE A 1 352 ? 11.840 8.344 12.940 1.00 97.19 352 PHE A C 1
ATOM 2708 O O . PHE A 1 352 ? 12.559 7.661 13.663 1.00 97.19 352 PHE A O 1
ATOM 2715 N N . GLU A 1 353 ? 10.552 8.544 13.201 1.00 94.81 353 GLU A N 1
ATOM 2716 C CA . GLU A 1 353 ? 9.872 7.977 14.369 1.00 94.81 353 GLU A CA 1
ATOM 2717 C C . GLU A 1 353 ? 9.003 6.783 13.970 1.00 94.81 353 GLU A C 1
ATOM 2719 O O . GLU A 1 353 ? 8.303 6.834 12.947 1.00 94.81 353 GLU A O 1
ATOM 2724 N N . VAL A 1 354 ? 9.032 5.743 14.804 1.00 88.94 354 VAL A N 1
ATOM 2725 C CA . VAL A 1 354 ? 8.182 4.545 14.727 1.00 88.94 354 VAL A CA 1
ATOM 2726 C C . VAL A 1 354 ? 7.519 4.332 16.091 1.00 88.94 354 VAL A C 1
ATOM 2728 O O . VAL A 1 354 ? 8.146 4.587 17.121 1.00 88.94 354 VAL A O 1
ATOM 2731 N N . ILE A 1 355 ? 6.252 3.909 16.085 1.00 80.88 355 ILE A N 1
ATOM 2732 C CA . ILE A 1 355 ? 5.417 3.685 17.278 1.00 80.88 355 ILE A CA 1
ATOM 2733 C C . ILE A 1 355 ? 5.314 2.193 17.585 1.00 80.88 355 ILE A C 1
ATOM 2735 O O . ILE A 1 355 ? 5.096 1.423 16.622 1.00 80.88 355 ILE A O 1
#

Sequence (355 aa):
MGGHGLRDTTRVAGIDVAVGRFPAHTLQQAVTCADKTLRYAHYFDDALLQQMHTNVEDITPPQAGFGPWRNQILFVADDDDSNRHFNKAEKYSKALQAHYPAYNVEKIYLDSYVLEHEADGLYYPGANRAINETLNRGILFFNYNGHGGHTGLSAENVLKTHDVLHWDNIDKLTVFLVASCEFGPYDNPGHISTGEYVLLSPNGGGAAIMTTTRLASASNNGAINSAIMSVALDKQPNGKPYTLGDMVKYAKNHHNNPSGLYNFTLLGDPALCISYAQQYVATTKVSNNYGSVSDANIVQGRQTVHIEAQVQTDSVSHVLSPLNGKAYVSVYGHPSTYYTLANQGSSIAKPFEVI